Protein AF-0000000072860038 (afdb_homodimer)

Solvent-accessible surface area (backbone atoms only — not comparable to full-atom values): 11930 Å² total; per-residue (Å²): 134,87,78,74,77,76,70,75,71,75,69,76,64,82,80,70,83,49,77,60,18,38,46,40,56,31,35,91,39,56,40,89,66,86,74,58,69,90,42,55,65,52,73,47,69,37,49,86,86,38,96,34,78,32,32,33,36,27,30,76,86,68,48,43,36,17,31,53,60,85,39,68,68,48,46,49,51,50,53,54,47,51,54,52,52,49,52,51,52,57,68,65,48,77,73,70,74,77,128,134,83,77,75,77,77,68,75,71,77,68,77,64,81,80,68,82,48,76,61,17,37,46,40,56,34,36,92,41,57,41,89,66,86,73,58,68,90,42,55,66,49,73,46,70,38,48,86,86,37,96,33,79,31,32,33,37,26,31,75,85,67,48,44,36,16,32,54,57,84,38,67,67,49,47,52,51,51,53,55,45,51,53,51,51,48,52,52,53,59,69,64,48,74,73,70,74,77,130

pLDDT: mean 85.95, std 17.79, range [34.22, 98.75]

Foldseek 3Di:
DPPPPVCPVPPPDPDDPDPVNDDFDEDPDADDDDDDPQQFDAWDWGDPPHPDTFIWTQGPVGDTHTHHCPDPVNVVSNVVRVVVVVVVVVVPPPPPPDD/DPPPPVCPVPPPDDDDPDPVNDDFDEDPDADDDDDDPQQFDAWDWGDPPHPDTFIWTQGPVGDTHTHHCPDPSNVVSNVVRVVVVVVVVVVPPPPPPDD

Secondary structure (DSSP, 8-state):
-------------S----GGGB-EEE-SS---SPPPGGGEEEEEEPPTTSSS--EEEEETT--EEEE-TTSHHHHHHHHHHHHHHHHHHHHHS------/-------------S----GGGB-EEE-SS---SPPPGGGEEEEEEPPTTSSS--EEEEETT--EEEE-TTSHHHHHHHHHHHHHHHHHHHHHS------

Nearest PDB structures (foldseek):
  5cor-assembly1_I  TM=9.603E-01  e=9.748E-08  Homo sapiens
  4ra8-assembly3_E  TM=9.300E-01  e=1.260E-07  Homo sapiens
  5l2u-assembly2_H-2  TM=9.828E-01  e=7.583E-07  Homo sapiens
  1eqt-assembly1_B  TM=9.364E-01  e=1.266E-06  Homo sapiens
  4rws-assembly1_C  TM=9.591E-01  e=1.637E-06  Human herpesvirus 8 strain GK18

Sequence (198 aa):
GWKQRDISKFLPLPGFLGAGDVAKFCCFQYGQKILPWRWVSTYEFTQNSCSQQAVIFTTKRGQKVCAKPNKTWVQRYVSLLRAQQQERLLNFQPQMPGSGWKQRDISKFLPLPGFLGAGDVAKFCCFQYGQKILPWRWVSTYEFTQNSCSQQAVIFTTKRGQKVCAKPNKTWVQRYVSLLRAQQQERLLNFQPQMPGS

InterPro domains:
  IPR000827 CC chemokine, conserved site [PS00472] (26-67)
  IPR001811 Chemokine interleukin-8-like domain [PF00048] (26-80)
  IPR001811 Chemokine interleukin-8-like domain [SM00199] (23-81)
  IPR036048 Chemokine interleukin-8-like superfamily [SSF54117] (21-87)
  IPR039809 Chemokine beta/gamma/delta [PTHR12015] (24-84)

Structure (mmCIF, N/CA/C/O backbone):
data_AF-0000000072860038-model_v1
#
loop_
_entity.id
_entity.type
_entity.pdbx_description
1 polymer 'C-C motif chemokine'
#
loop_
_atom_site.group_PDB
_atom_site.id
_atom_site.type_symbol
_atom_site.label_atom_id
_atom_site.label_alt_id
_atom_site.label_comp_id
_atom_site.label_asym_id
_atom_site.label_entity_id
_atom_site.label_seq_id
_atom_site.pdbx_PDB_ins_code
_atom_site.Cartn_x
_atom_site.Cartn_y
_atom_site.Cartn_z
_atom_site.occupancy
_atom_site.B_iso_or_equiv
_atom_site.auth_seq_id
_atom_site.auth_comp_id
_atom_site.auth_asym_id
_atom_site.auth_atom_id
_atom_site.pdbx_PDB_model_num
ATOM 1 N N . GLY A 1 1 ? -22 54.938 5.824 1 34.62 1 GLY A N 1
ATOM 2 C CA . GLY A 1 1 ? -21.328 54.219 4.758 1 34.62 1 GLY A CA 1
ATOM 3 C C . GLY A 1 1 ? -20.891 52.812 5.16 1 34.62 1 GLY A C 1
ATOM 4 O O . GLY A 1 1 ? -20.078 52.656 6.086 1 34.62 1 GLY A O 1
ATOM 5 N N . TRP A 1 2 ? -21.812 51.812 5.012 1 50.94 2 TRP A N 1
ATOM 6 C CA . TRP A 1 2 ? -21.875 50.406 5.43 1 50.94 2 TRP A CA 1
ATOM 7 C C . TRP A 1 2 ? -20.641 49.625 4.965 1 50.94 2 TRP A C 1
ATOM 9 O O . TRP A 1 2 ? -20.344 49.594 3.771 1 50.94 2 TRP A O 1
ATOM 19 N N . LYS A 1 3 ? -19.531 49.719 5.68 1 49.97 3 LYS A N 1
ATOM 20 C CA . LYS A 1 3 ? -18.344 48.875 5.602 1 49.97 3 LYS A CA 1
ATOM 21 C C . LYS A 1 3 ? -18.719 47.406 5.52 1 49.97 3 LYS A C 1
ATOM 23 O O . LYS A 1 3 ? -19.391 46.875 6.41 1 49.97 3 LYS A O 1
ATOM 28 N N . GLN A 1 4 ? -19.172 46.938 4.348 1 51.19 4 GLN A N 1
ATOM 29 C CA . GLN A 1 4 ? -19.266 45.531 3.98 1 51.19 4 GLN A CA 1
ATOM 30 C C . GLN A 1 4 ? -17.969 44.781 4.309 1 51.19 4 GLN A C 1
ATOM 32 O O . GLN A 1 4 ? -16.938 45.031 3.688 1 51.19 4 GLN A O 1
ATOM 37 N N . ARG A 1 5 ? -17.672 44.625 5.551 1 50.66 5 ARG A N 1
ATOM 38 C CA . ARG A 1 5 ? -16.641 43.656 5.914 1 50.66 5 ARG A CA 1
ATOM 39 C C . ARG A 1 5 ? -16.875 42.312 5.242 1 50.66 5 ARG A C 1
ATOM 41 O O . ARG A 1 5 ? -17.875 41.656 5.523 1 50.66 5 ARG A O 1
ATOM 48 N N . ASP A 1 6 ? -16.703 42.156 3.912 1 51.22 6 ASP A N 1
ATOM 49 C CA . ASP A 1 6 ? -16.734 40.906 3.154 1 51.22 6 ASP A CA 1
ATOM 50 C C . ASP A 1 6 ? -15.789 39.875 3.768 1 51.22 6 ASP A C 1
ATOM 52 O O . ASP A 1 6 ? -14.68 39.688 3.277 1 51.22 6 ASP A O 1
ATOM 56 N N . ILE A 1 7 ? -15.492 39.812 5.066 1 52.47 7 ILE A N 1
ATOM 57 C CA . ILE A 1 7 ? -14.523 38.812 5.508 1 52.47 7 ILE A CA 1
ATOM 58 C C . ILE A 1 7 ? -15.023 37.406 5.176 1 52.47 7 ILE A C 1
ATOM 60 O O . ILE A 1 7 ? -15.945 36.906 5.82 1 52.47 7 ILE A O 1
ATOM 64 N N . SER A 1 8 ? -15.508 37.156 4.027 1 52.97 8 SER A N 1
ATOM 65 C CA . SER A 1 8 ? -15.672 35.75 3.727 1 52.97 8 SER A CA 1
ATOM 66 C C . SER A 1 8 ? -14.477 34.938 4.203 1 52.97 8 SER A C 1
ATOM 68 O O . SER A 1 8 ? -13.438 34.906 3.533 1 52.97 8 SER A O 1
ATOM 70 N N . LYS A 1 9 ? -14.195 34.969 5.48 1 53.25 9 LYS A N 1
ATOM 71 C CA . LYS A 1 9 ? -13.133 34.094 6 1 53.25 9 LYS A CA 1
ATOM 72 C C . LYS A 1 9 ? -13.289 32.656 5.52 1 53.25 9 LYS A C 1
ATOM 74 O O . LYS A 1 9 ? -14.234 31.984 5.91 1 53.25 9 LYS A O 1
ATOM 79 N N . PHE A 1 10 ? -12.992 32.25 4.289 1 56 10 PHE A N 1
ATOM 80 C CA . PHE A 1 10 ? -12.836 30.859 3.877 1 56 10 PHE A CA 1
ATOM 81 C C . PHE A 1 10 ? -12.086 30.062 4.938 1 56 10 PHE A C 1
ATOM 83 O O . PHE A 1 10 ? -10.891 30.266 5.156 1 56 10 PHE A O 1
ATOM 90 N N . LEU A 1 11 ? -12.656 29.656 6.012 1 56.81 11 LEU A N 1
ATOM 91 C CA . LEU A 1 11 ? -12.023 28.688 6.906 1 56.81 11 LEU A CA 1
ATOM 92 C C . LEU A 1 11 ? -11.477 27.516 6.121 1 56.81 11 LEU A C 1
ATOM 94 O O . LEU A 1 11 ? -12.219 26.828 5.418 1 56.81 11 LEU A O 1
ATOM 98 N N . PRO A 1 12 ? -10.203 27.5 5.914 1 55.97 12 PRO A N 1
ATOM 99 C CA . PRO A 1 12 ? -9.719 26.312 5.195 1 55.97 12 PRO A CA 1
ATOM 100 C C . PRO A 1 12 ? -10.258 25 5.777 1 55.97 12 PRO A C 1
ATOM 102 O O . PRO A 1 12 ? -10.414 24.891 6.996 1 55.97 12 PRO A O 1
ATOM 105 N N . LEU A 1 13 ? -11.203 24.328 5.262 1 55.78 13 LEU A N 1
ATOM 106 C CA . LEU A 1 13 ? -11.602 22.984 5.625 1 55.78 13 LEU A CA 1
ATOM 107 C C . LEU A 1 13 ? -10.391 22.156 6.059 1 55.78 13 LEU A C 1
ATOM 109 O O . LEU A 1 13 ? -9.297 22.328 5.527 1 55.78 13 LEU A O 1
ATOM 113 N N . PRO A 1 14 ? -10.477 21.547 7.219 1 57.41 14 PRO A N 1
ATOM 114 C CA . PRO A 1 14 ? -9.375 20.672 7.602 1 57.41 14 PRO A CA 1
ATOM 115 C C . PRO A 1 14 ? -8.75 19.938 6.406 1 57.41 14 PRO A C 1
ATOM 117 O O . PRO A 1 14 ? -9.422 19.719 5.395 1 57.41 14 PRO A O 1
ATOM 120 N N . GLY A 1 15 ? -7.484 20.203 6.098 1 57.19 15 GLY A N 1
ATOM 121 C CA . GLY A 1 15 ? -6.656 19.812 4.973 1 57.19 15 GLY A CA 1
ATOM 122 C C . GLY A 1 15 ? -6.824 18.344 4.602 1 57.19 15 GLY A C 1
ATOM 123 O O . GLY A 1 15 ? -6.609 17.453 5.43 1 57.19 15 GLY A O 1
ATOM 124 N N . PHE A 1 16 ? -7.715 17.953 3.732 1 70.94 16 PHE A N 1
ATOM 125 C CA . PHE A 1 16 ? -7.809 16.656 3.076 1 70.94 16 PHE A CA 1
ATOM 126 C C . PHE A 1 16 ? -6.434 16.172 2.631 1 70.94 16 PHE A C 1
ATOM 128 O O . PHE A 1 16 ? -5.566 16.984 2.289 1 70.94 16 PHE A O 1
ATOM 135 N N . LEU A 1 17 ? -6.062 14.922 3.098 1 78.19 17 LEU A N 1
ATOM 136 C CA . LEU A 1 17 ? -4.832 14.344 2.566 1 78.19 17 LEU A CA 1
ATOM 137 C C . LEU A 1 17 ? -4.805 14.43 1.044 1 78.19 17 LEU A C 1
ATOM 139 O O . LEU A 1 17 ? -5.734 13.977 0.374 1 78.19 17 LEU A O 1
ATOM 143 N N . GLY A 1 18 ? -3.912 15.312 0.628 1 81.19 18 GLY A N 1
ATOM 144 C CA . GLY A 1 18 ? -3.762 15.344 -0.818 1 81.19 18 GLY A CA 1
ATOM 145 C C . GLY A 1 18 ? -3.297 14.016 -1.394 1 81.19 18 GLY A C 1
ATOM 146 O O . GLY A 1 18 ? -2.58 13.266 -0.73 1 81.19 18 GLY A O 1
ATOM 147 N N . ALA A 1 19 ? -3.738 13.656 -2.6 1 81.75 19 ALA A N 1
ATOM 148 C CA . ALA A 1 19 ? -3.354 12.422 -3.285 1 81.75 19 ALA A CA 1
ATOM 149 C C . ALA A 1 19 ? -1.835 12.273 -3.332 1 81.75 19 ALA A C 1
ATOM 151 O O . ALA A 1 19 ? -1.312 11.156 -3.252 1 81.75 19 ALA A O 1
ATOM 152 N N . GLY A 1 20 ? -1.189 13.422 -3.371 1 85.69 20 GLY A N 1
ATOM 153 C CA . GLY A 1 20 ? 0.264 13.391 -3.402 1 85.69 20 GLY A CA 1
ATOM 154 C C . GLY A 1 20 ? 0.881 12.953 -2.088 1 85.69 20 GLY A C 1
ATOM 155 O O . GLY A 1 20 ? 2.008 12.453 -2.061 1 85.69 20 GLY A O 1
ATOM 156 N N . ASP A 1 21 ? 0.141 13.078 -1.064 1 90.56 21 ASP A N 1
ATOM 157 C CA . ASP A 1 21 ? 0.661 12.797 0.27 1 90.56 21 ASP A CA 1
ATOM 158 C C . ASP A 1 21 ? 0.542 11.312 0.599 1 90.56 21 ASP A C 1
ATOM 160 O O . ASP A 1 21 ? 1.088 10.844 1.604 1 90.56 21 ASP A O 1
ATOM 164 N N . VAL A 1 22 ? -0.126 10.641 -0.329 1 95.5 22 VAL A N 1
ATOM 165 C CA . VAL A 1 22 ? -0.422 9.242 -0.028 1 95.5 22 VAL A CA 1
ATOM 166 C C . VAL A 1 22 ? 0.613 8.344 -0.693 1 95.5 22 VAL A C 1
ATOM 168 O O . VAL A 1 22 ? 1 8.57 -1.841 1 95.5 22 VAL A O 1
ATOM 171 N N . ALA A 1 23 ? 1.057 7.371 0.042 1 97.62 23 ALA A N 1
ATOM 172 C CA . ALA A 1 23 ? 2.039 6.422 -0.471 1 97.62 23 ALA A CA 1
ATOM 173 C C . ALA A 1 23 ? 1.463 5.605 -1.624 1 97.62 23 ALA A C 1
ATOM 175 O O . ALA A 1 23 ? 0.244 5.461 -1.743 1 97.62 23 ALA A O 1
ATOM 176 N N . LYS A 1 24 ? 2.27 5.199 -2.48 1 97.94 24 LYS A N 1
ATOM 177 C CA . LYS A 1 24 ? 1.863 4.395 -3.629 1 97.94 24 LYS A CA 1
ATOM 178 C C . LYS A 1 24 ? 2.566 3.043 -3.629 1 97.94 24 LYS A C 1
ATOM 180 O O . LYS A 1 24 ? 3.691 2.922 -3.137 1 97.94 24 LYS A O 1
ATOM 185 N N . PHE A 1 25 ? 1.926 2.047 -4.172 1 98.19 25 PHE A N 1
ATOM 186 C CA . PHE A 1 25 ? 2.553 0.737 -4.305 1 98.19 25 PHE A CA 1
ATOM 187 C C . PHE A 1 25 ? 3.553 0.729 -5.453 1 98.19 25 PHE A C 1
ATOM 189 O O . PHE A 1 25 ? 3.289 1.294 -6.516 1 98.19 25 PHE A O 1
ATOM 196 N N . CYS A 1 26 ? 4.621 0.098 -5.195 1 98.5 26 CYS A N 1
ATOM 197 C CA . CYS A 1 26 ? 5.648 -0.184 -6.195 1 98.5 26 CYS A CA 1
ATOM 198 C C . CYS A 1 26 ? 6.09 -1.641 -6.125 1 98.5 26 CYS A C 1
ATOM 200 O O . CYS A 1 26 ? 6 -2.271 -5.07 1 98.5 26 CYS A O 1
ATOM 202 N N . CYS A 1 27 ? 6.535 -2.119 -7.281 1 98.31 27 CYS A N 1
ATOM 203 C CA . CYS A 1 27 ? 7.066 -3.475 -7.371 1 98.31 27 CYS A CA 1
ATOM 204 C C . CYS A 1 27 ? 8.562 -3.453 -7.656 1 98.31 27 CYS A C 1
ATOM 206 O O . CYS A 1 27 ? 9.023 -2.705 -8.523 1 98.31 27 CYS A O 1
ATOM 208 N N . PHE A 1 28 ? 9.281 -4.352 -7.004 1 97.19 28 PHE A N 1
ATOM 209 C CA . PHE A 1 28 ? 10.719 -4.449 -7.23 1 97.19 28 PHE A CA 1
ATOM 210 C C . PHE A 1 28 ? 11.086 -5.82 -7.793 1 97.19 28 PHE A C 1
ATOM 212 O O . PHE A 1 28 ? 12.203 -6.023 -8.266 1 97.19 28 PHE A O 1
ATOM 219 N N . GLN A 1 29 ? 10.086 -6.668 -7.59 1 95.88 29 GLN A N 1
ATOM 220 C CA . GLN A 1 29 ? 10.148 -7.984 -8.219 1 95.88 29 GLN A CA 1
ATOM 221 C C . GLN A 1 29 ? 8.766 -8.438 -8.672 1 95.88 29 GLN A C 1
ATOM 223 O O . GLN A 1 29 ? 7.75 -7.852 -8.281 1 95.88 29 GLN A O 1
ATOM 228 N N . TYR A 1 30 ? 8.836 -9.453 -9.539 1 95.31 30 TYR A N 1
ATOM 229 C CA . TYR A 1 30 ? 7.574 -10.008 -10.023 1 95.31 30 TYR A CA 1
ATOM 230 C C . TYR A 1 30 ? 7.371 -11.422 -9.508 1 95.31 30 TYR A C 1
ATOM 232 O O . TYR A 1 30 ? 8.32 -12.211 -9.453 1 95.31 30 TYR A O 1
ATOM 240 N N . GLY A 1 31 ? 6.156 -11.609 -9.203 1 92.38 31 GLY A N 1
ATOM 241 C CA . GLY A 1 31 ? 5.828 -13 -8.914 1 92.38 31 GLY A CA 1
ATOM 242 C C . GLY A 1 31 ? 6.043 -13.914 -10.102 1 92.38 31 GLY A C 1
ATOM 243 O O . GLY A 1 31 ? 5.738 -13.555 -11.242 1 92.38 31 GLY A O 1
ATOM 244 N N . GLN A 1 32 ? 6.441 -15.125 -9.852 1 88.56 32 GLN A N 1
ATOM 245 C CA . GLN A 1 32 ? 6.793 -16.031 -10.938 1 88.56 32 GLN A CA 1
ATOM 246 C C . GLN A 1 32 ? 5.656 -17 -11.234 1 88.56 32 GLN A C 1
ATOM 248 O O . GLN A 1 32 ? 5.641 -17.656 -12.281 1 88.56 32 GLN A O 1
ATOM 253 N N . LYS A 1 33 ? 4.746 -17.125 -10.375 1 90.62 33 LYS A N 1
ATOM 254 C CA . LYS A 1 33 ? 3.646 -18.078 -10.562 1 90.62 33 LYS A CA 1
ATOM 255 C C . LYS A 1 33 ? 2.354 -17.344 -10.93 1 90.62 33 LYS A C 1
ATOM 257 O O . LYS A 1 33 ? 2.15 -16.203 -10.539 1 90.62 33 LYS A O 1
ATOM 262 N N . ILE A 1 34 ? 1.565 -18.141 -11.68 1 94.25 34 ILE A N 1
ATOM 263 C CA . ILE A 1 34 ? 0.232 -17.641 -12 1 94.25 34 ILE A CA 1
ATOM 264 C C . ILE A 1 34 ? -0.628 -17.625 -10.734 1 94.25 34 ILE A C 1
ATOM 266 O O . ILE A 1 34 ? -0.623 -18.578 -9.961 1 94.25 34 ILE A O 1
ATOM 270 N N . LEU A 1 35 ? -1.367 -16.531 -10.477 1 95 35 LEU A N 1
ATOM 271 C CA . LEU A 1 35 ? -2.32 -16.453 -9.375 1 95 35 LEU A CA 1
ATOM 272 C C . LEU A 1 35 ? -3.639 -17.109 -9.742 1 95 35 LEU A C 1
ATOM 274 O O . LEU A 1 35 ? -4.258 -16.766 -10.75 1 95 35 LEU A O 1
ATOM 278 N N . PRO A 1 36 ? -3.934 -18.094 -8.914 1 96.19 36 PRO A N 1
ATOM 279 C CA . PRO A 1 36 ? -5.25 -18.656 -9.219 1 96.19 36 PRO A CA 1
ATOM 280 C C . PRO A 1 36 ? -6.348 -17.594 -9.297 1 96.19 36 PRO A C 1
ATOM 282 O O . PRO A 1 36 ? -6.438 -16.734 -8.414 1 96.19 36 PRO A O 1
ATOM 285 N N . TRP A 1 37 ? -7.16 -17.719 -10.289 1 96.56 37 TRP A N 1
ATOM 286 C CA . TRP A 1 37 ? -8.211 -16.75 -10.531 1 96.56 37 TRP A CA 1
ATOM 287 C C . TRP A 1 37 ? -9.125 -16.609 -9.312 1 96.56 37 TRP A C 1
ATOM 289 O O . TRP A 1 37 ? -9.555 -15.508 -8.969 1 96.56 37 TRP A O 1
ATOM 299 N N . ARG A 1 38 ? -9.367 -17.594 -8.633 1 96.69 38 ARG A N 1
ATOM 300 C CA . ARG A 1 38 ? -10.297 -17.609 -7.512 1 96.69 38 ARG A CA 1
ATOM 301 C C . ARG A 1 38 ? -9.766 -16.781 -6.352 1 96.69 38 ARG A C 1
ATOM 303 O O . ARG A 1 38 ? -10.523 -16.406 -5.453 1 96.69 38 ARG A O 1
ATOM 310 N N . TRP A 1 39 ? -8.477 -16.484 -6.336 1 96.69 39 TRP A N 1
ATOM 311 C CA . TRP A 1 39 ? -7.863 -15.711 -5.262 1 96.69 39 TRP A CA 1
ATOM 312 C C . TRP A 1 39 ? -7.883 -14.219 -5.578 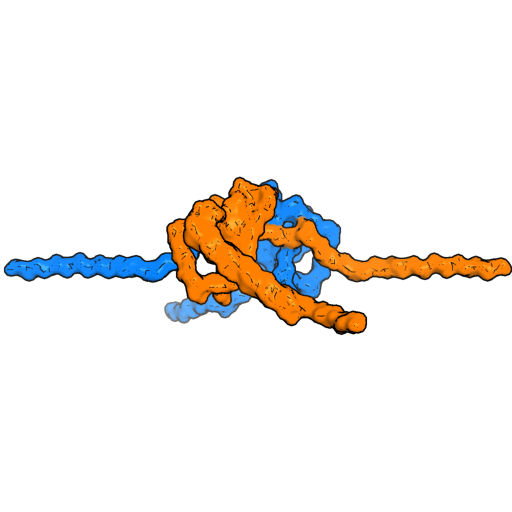1 96.69 39 TRP A C 1
ATOM 314 O O . TRP A 1 39 ? -7.668 -13.391 -4.691 1 96.69 39 TRP A O 1
ATOM 324 N N . VAL A 1 40 ? -8.086 -13.953 -6.852 1 97.69 40 VAL A N 1
ATOM 325 C CA . VAL A 1 40 ? -7.852 -12.586 -7.309 1 97.69 40 VAL A CA 1
ATOM 326 C C . VAL A 1 40 ? -9.117 -11.75 -7.098 1 97.69 40 VAL A C 1
ATOM 328 O O . VAL A 1 40 ? -10.211 -12.156 -7.496 1 97.69 40 VAL A O 1
ATOM 331 N N . SER A 1 41 ? -8.938 -10.586 -6.527 1 97.69 41 SER A N 1
ATOM 332 C CA . SER A 1 41 ? -10.062 -9.695 -6.25 1 97.69 41 SER A CA 1
ATOM 333 C C . SER A 1 41 ? -10.078 -8.508 -7.207 1 97.69 41 SER A C 1
ATOM 335 O O . SER A 1 41 ? -11.109 -8.211 -7.816 1 97.69 41 SER A O 1
ATOM 337 N N . THR A 1 42 ? -9.031 -7.766 -7.32 1 97.94 42 THR A N 1
ATOM 338 C CA . THR A 1 42 ? -8.922 -6.602 -8.188 1 97.94 42 THR A CA 1
ATOM 339 C C . THR A 1 42 ? -7.473 -6.387 -8.617 1 97.94 42 THR A C 1
ATOM 341 O O . THR A 1 42 ? -6.625 -7.262 -8.43 1 97.94 42 THR A O 1
ATOM 344 N N . TYR A 1 43 ? -7.25 -5.207 -9.234 1 98.19 43 TYR A N 1
ATOM 345 C CA . TYR A 1 43 ? -5.906 -4.891 -9.703 1 98.19 43 TYR A CA 1
ATOM 346 C C . TYR A 1 43 ? -5.684 -3.383 -9.742 1 98.19 43 TYR A C 1
ATOM 348 O O . TYR A 1 43 ? -6.641 -2.607 -9.664 1 98.19 43 TYR A O 1
ATOM 356 N N . GLU A 1 44 ? -4.422 -3.064 -9.852 1 98.19 44 GLU A N 1
ATOM 357 C CA . GLU A 1 44 ? -3.973 -1.709 -10.148 1 98.19 44 GLU A CA 1
ATOM 358 C C . GLU A 1 44 ? -2.594 -1.716 -10.805 1 98.19 44 GLU A C 1
ATOM 360 O O . GLU A 1 44 ? -1.846 -2.688 -10.68 1 98.19 44 GLU A O 1
ATOM 365 N N . PHE A 1 45 ? -2.332 -0.63 -11.484 1 98.06 45 PHE A N 1
ATOM 366 C CA . PHE A 1 45 ? -1 -0.479 -12.062 1 98.06 45 PHE A CA 1
ATOM 367 C C . PHE A 1 45 ? -0.1 0.333 -11.133 1 98.06 45 PHE A C 1
ATOM 369 O O . PHE A 1 45 ? -0.577 1.206 -10.406 1 98.06 45 PHE A O 1
ATOM 376 N N . THR A 1 46 ? 1.246 0.051 -11.211 1 98.12 46 THR A N 1
ATOM 377 C CA . THR A 1 46 ? 2.213 0.873 -10.492 1 98.12 46 THR A CA 1
ATOM 378 C C . THR A 1 46 ? 2.277 2.277 -11.086 1 98.12 46 THR A C 1
ATOM 380 O O . THR A 1 46 ? 1.944 2.479 -12.258 1 98.12 46 THR A O 1
ATOM 383 N N . GLN A 1 47 ? 2.658 3.211 -10.141 1 96.88 47 GLN A N 1
ATOM 384 C CA . GLN A 1 47 ? 2.859 4.582 -10.594 1 96.88 47 GLN A CA 1
ATOM 385 C C . GLN A 1 47 ? 4.016 4.664 -11.586 1 96.88 47 GLN A C 1
ATOM 387 O O . GLN A 1 47 ? 4.957 3.873 -11.523 1 96.88 47 GLN A O 1
ATOM 392 N N . ASN A 1 48 ? 3.898 5.703 -12.43 1 96.88 48 ASN A N 1
ATOM 393 C CA . ASN A 1 48 ? 4.926 5.906 -13.445 1 96.88 48 ASN A CA 1
ATOM 394 C C . ASN A 1 48 ? 6.289 6.172 -12.812 1 96.88 48 ASN A C 1
ATOM 396 O O . ASN A 1 48 ? 7.324 5.902 -13.43 1 96.88 48 ASN A O 1
ATOM 400 N N . SER A 1 49 ? 6.273 6.676 -11.664 1 95.88 49 SER A N 1
ATOM 401 C CA . SER A 1 49 ? 7.508 7.059 -10.984 1 95.88 49 SER A CA 1
ATOM 402 C C . SER A 1 49 ? 8.219 5.84 -10.414 1 95.88 49 SER A C 1
ATOM 404 O O . SER A 1 49 ? 9.391 5.922 -10.031 1 95.88 49 SER A O 1
ATOM 406 N N . CYS A 1 50 ? 7.574 4.766 -10.445 1 97.81 50 CYS A N 1
ATOM 407 C CA . CYS A 1 50 ? 8.188 3.561 -9.898 1 97.81 50 CYS A CA 1
ATOM 408 C C . CYS A 1 50 ? 9.297 3.051 -10.82 1 97.81 50 CYS A C 1
ATOM 410 O O . CYS A 1 50 ? 9.25 3.26 -12.031 1 97.81 50 CYS A O 1
ATOM 412 N N . SER A 1 51 ? 10.258 2.316 -10.219 1 95.75 51 SER A N 1
ATOM 413 C CA . SER A 1 51 ? 11.406 1.81 -10.969 1 95.75 51 SER A CA 1
ATOM 414 C C . SER A 1 51 ? 10.977 0.763 -11.992 1 95.75 51 SER A C 1
ATOM 416 O O . SER A 1 51 ? 11.594 0.634 -13.047 1 95.75 51 SER A O 1
ATOM 418 N N . GLN A 1 52 ? 9.898 -0.037 -11.539 1 96.31 52 GLN A N 1
ATOM 419 C CA . GLN A 1 52 ? 9.398 -1.08 -12.43 1 96.31 52 GLN A CA 1
ATOM 420 C C . GLN A 1 52 ? 7.891 -0.949 -12.641 1 96.31 52 GLN A C 1
ATOM 422 O O . GLN A 1 52 ? 7.133 -0.855 -11.68 1 96.31 52 GLN A O 1
ATOM 427 N N . GLN A 1 53 ? 7.535 -0.941 -13.891 1 97.81 53 GLN A N 1
ATOM 428 C CA . GLN A 1 53 ? 6.109 -1.026 -14.188 1 97.81 53 GLN A CA 1
ATOM 429 C C . GLN A 1 53 ? 5.578 -2.434 -13.93 1 97.81 53 GLN A C 1
ATOM 431 O O . GLN A 1 53 ? 6.23 -3.422 -14.273 1 97.81 53 GLN A O 1
ATOM 436 N N . ALA A 1 54 ? 4.391 -2.449 -13.344 1 98.75 54 ALA A N 1
ATOM 437 C CA . ALA A 1 54 ? 3.824 -3.736 -12.953 1 98.75 54 ALA A CA 1
ATOM 438 C C . ALA A 1 54 ? 2.309 -3.646 -12.812 1 98.75 54 ALA A C 1
ATOM 440 O O . ALA A 1 54 ? 1.746 -2.549 -12.773 1 98.75 54 ALA A O 1
ATOM 441 N N . VAL A 1 55 ? 1.76 -4.801 -12.828 1 98.69 55 VAL A N 1
ATOM 442 C CA . VAL A 1 55 ? 0.385 -4.961 -12.375 1 98.69 55 VAL A CA 1
ATOM 443 C C . VAL A 1 55 ? 0.378 -5.523 -10.953 1 98.69 55 VAL A C 1
ATOM 445 O O . VAL A 1 55 ? 1.115 -6.465 -10.648 1 98.69 55 VAL A O 1
ATOM 448 N N . ILE A 1 56 ? -0.36 -4.91 -10.148 1 98.75 56 ILE A N 1
ATOM 449 C CA . ILE A 1 56 ? -0.52 -5.379 -8.773 1 98.75 56 ILE A CA 1
ATOM 450 C C . ILE A 1 56 ? -1.906 -5.992 -8.594 1 98.75 56 ILE A C 1
ATOM 452 O O . ILE A 1 56 ? -2.918 -5.293 -8.688 1 98.75 56 ILE A O 1
ATOM 456 N N . PHE A 1 57 ? -1.915 -7.277 -8.383 1 98.5 57 PHE A N 1
ATOM 457 C CA . PHE A 1 57 ? -3.172 -7.945 -8.062 1 98.5 57 PHE A CA 1
ATOM 458 C C . PHE A 1 57 ? -3.408 -7.969 -6.562 1 98.5 57 PHE A C 1
ATOM 460 O O . PHE A 1 57 ? -2.498 -8.273 -5.789 1 98.5 57 PHE A O 1
ATOM 467 N N . THR A 1 58 ? -4.598 -7.652 -6.223 1 97.75 58 THR A N 1
ATOM 468 C CA . THR A 1 58 ? -5.016 -7.812 -4.836 1 97.75 58 THR A CA 1
ATOM 469 C C . THR A 1 58 ? -5.773 -9.125 -4.648 1 97.75 58 THR A C 1
ATOM 471 O O . THR A 1 58 ? -6.738 -9.398 -5.367 1 97.75 58 THR A O 1
ATOM 474 N N . THR A 1 59 ? -5.305 -9.852 -3.666 1 96.75 59 THR A N 1
ATOM 475 C CA . THR A 1 59 ? -6 -11.109 -3.395 1 96.75 59 THR A CA 1
ATOM 476 C C . THR A 1 59 ? -7.195 -10.875 -2.477 1 96.75 59 THR A C 1
ATOM 478 O O . THR A 1 59 ? -7.324 -9.812 -1.873 1 96.75 59 THR A O 1
ATOM 481 N N . LYS A 1 60 ? -8.039 -11.867 -2.408 1 96.81 60 LYS A N 1
ATOM 482 C CA . LYS A 1 60 ? -9.188 -11.789 -1.508 1 96.81 60 LYS A CA 1
ATOM 483 C C . LYS A 1 60 ? -8.742 -11.609 -0.06 1 96.81 60 LYS A C 1
ATOM 485 O O . LYS A 1 60 ? -9.461 -11.016 0.748 1 96.81 60 LYS A O 1
ATOM 490 N N . ARG A 1 61 ? -7.547 -11.977 0.22 1 94.06 61 ARG A N 1
ATOM 491 C CA . ARG A 1 61 ? -6.984 -11.844 1.561 1 94.06 61 ARG A CA 1
ATOM 492 C C . ARG A 1 61 ? -6.293 -10.492 1.729 1 94.06 61 ARG A C 1
ATOM 494 O O . ARG A 1 61 ? -5.734 -10.203 2.789 1 94.06 61 ARG A O 1
ATOM 501 N N . GLY A 1 62 ? -6.164 -9.695 0.71 1 94.56 62 GLY A N 1
ATOM 502 C CA . GLY A 1 62 ? -5.676 -8.336 0.813 1 94.56 62 GLY A CA 1
ATOM 503 C C . GLY A 1 62 ? -4.219 -8.188 0.415 1 94.56 62 GLY A C 1
ATOM 504 O O . GLY A 1 62 ? -3.641 -7.105 0.541 1 94.56 62 GLY A O 1
ATOM 505 N N . GLN A 1 63 ? -3.674 -9.352 -0.036 1 94.69 63 GLN A N 1
ATOM 506 C CA . GLN A 1 63 ? -2.27 -9.305 -0.43 1 94.69 63 GLN A CA 1
ATOM 507 C C . GLN A 1 63 ? -2.102 -8.617 -1.781 1 94.69 63 GLN A C 1
ATOM 509 O O . GLN A 1 63 ? -2.91 -8.812 -2.689 1 94.69 63 GLN A O 1
ATOM 514 N N . LYS A 1 64 ? -1.098 -7.82 -1.905 1 97.69 64 LYS A N 1
ATOM 515 C CA . LYS A 1 64 ? -0.761 -7.105 -3.135 1 97.69 64 LYS A CA 1
ATOM 516 C C . LYS A 1 64 ? 0.354 -7.816 -3.895 1 97.69 64 LYS A C 1
ATOM 518 O O . LYS A 1 64 ? 1.532 -7.672 -3.561 1 97.69 64 LYS A O 1
ATOM 523 N N . VAL A 1 65 ? 0.018 -8.461 -4.953 1 97.81 65 VAL A N 1
ATOM 524 C CA . VAL A 1 65 ? 0.963 -9.328 -5.641 1 97.81 65 VAL A CA 1
ATOM 525 C C . VAL A 1 65 ? 1.428 -8.672 -6.938 1 97.81 65 VAL A C 1
ATOM 527 O O . VAL A 1 65 ? 0.609 -8.312 -7.785 1 97.81 65 VAL A O 1
ATOM 530 N N . CYS A 1 66 ? 2.703 -8.641 -7.059 1 98.44 66 CYS A N 1
ATOM 531 C CA . CYS A 1 66 ? 3.307 -8.023 -8.234 1 98.44 66 CYS A CA 1
ATOM 532 C C . CYS A 1 66 ? 3.354 -9 -9.398 1 98.44 66 CYS A C 1
ATOM 534 O O . CYS A 1 66 ? 3.828 -10.125 -9.25 1 98.44 66 CYS A O 1
ATOM 536 N N . ALA A 1 67 ? 2.971 -8.516 -10.57 1 98.38 67 ALA A N 1
ATOM 537 C CA . ALA A 1 67 ? 2.965 -9.352 -11.773 1 98.38 67 ALA A CA 1
ATOM 538 C C . ALA A 1 67 ? 3.5 -8.586 -12.977 1 98.38 67 ALA A C 1
ATOM 540 O O . ALA A 1 67 ? 3.215 -7.395 -13.141 1 98.38 67 ALA A O 1
ATOM 541 N N . LYS A 1 68 ? 4.23 -9.258 -13.789 1 97.94 68 LYS A N 1
ATOM 542 C CA . LYS A 1 68 ? 4.762 -8.656 -15.008 1 97.94 68 LYS A CA 1
ATOM 543 C C . LYS A 1 68 ? 3.646 -8.352 -16 1 97.94 68 LYS A C 1
ATOM 545 O O . LYS A 1 68 ? 2.9 -9.25 -16.406 1 97.94 68 LYS A O 1
ATOM 550 N N . PRO A 1 69 ? 3.641 -7.133 -16.531 1 98.06 69 PRO A N 1
ATOM 551 C CA . PRO A 1 69 ? 2.453 -6.688 -17.266 1 98.06 69 PRO A CA 1
ATOM 552 C C . PRO A 1 69 ? 2.318 -7.352 -18.625 1 98.06 69 PRO A C 1
ATOM 554 O O . PRO A 1 69 ? 1.226 -7.379 -19.203 1 98.06 69 PRO A O 1
ATOM 557 N N . ASN A 1 70 ? 3.352 -7.887 -19.156 1 97.62 70 ASN A N 1
ATOM 558 C CA . ASN A 1 70 ? 3.287 -8.359 -20.531 1 97.62 70 ASN A CA 1
ATOM 559 C C . ASN A 1 70 ? 3.066 -9.867 -20.594 1 97.62 70 ASN A C 1
ATOM 561 O O . ASN A 1 70 ? 3.135 -10.469 -21.672 1 97.62 70 ASN A O 1
ATOM 565 N N . LYS A 1 71 ? 2.865 -10.484 -19.516 1 97.88 71 LYS A N 1
ATOM 566 C CA . LYS A 1 71 ? 2.486 -11.891 -19.516 1 97.88 71 LYS A CA 1
ATOM 567 C C . LYS A 1 71 ? 1.04 -12.078 -19.969 1 97.88 71 LYS A C 1
ATOM 569 O O . LYS A 1 71 ? 0.165 -11.289 -19.594 1 97.88 71 LYS A O 1
ATOM 574 N N . THR A 1 72 ? 0.824 -13.164 -20.641 1 97.56 72 THR A N 1
ATOM 575 C CA . THR A 1 72 ? -0.484 -13.398 -21.234 1 97.56 72 THR A CA 1
ATOM 576 C C . THR A 1 72 ? -1.557 -13.539 -20.156 1 97.56 72 THR A C 1
ATOM 578 O O . THR A 1 72 ? -2.627 -12.938 -20.266 1 97.56 72 THR A O 1
ATOM 581 N N . TRP A 1 73 ? -1.265 -14.297 -19.219 1 97.62 73 TRP A N 1
ATOM 582 C CA . TRP A 1 73 ? -2.291 -14.5 -18.203 1 97.62 73 TRP A CA 1
ATOM 583 C C . TRP A 1 73 ? -2.602 -13.188 -17.484 1 97.62 73 TRP A C 1
ATOM 585 O O . TRP A 1 73 ? -3.738 -12.961 -17.062 1 97.62 73 TRP A O 1
ATOM 595 N N . VAL A 1 74 ? -1.589 -12.352 -17.234 1 98.5 74 VAL A N 1
ATOM 596 C CA . VAL A 1 74 ? -1.783 -11.062 -16.578 1 98.5 74 VAL A CA 1
ATOM 597 C C . VAL A 1 74 ? -2.711 -10.188 -17.422 1 98.5 74 VAL A C 1
ATOM 599 O O . VAL A 1 74 ? -3.662 -9.602 -16.891 1 98.5 74 VAL A O 1
ATOM 602 N N . GLN A 1 75 ? -2.449 -10.172 -18.672 1 98.44 75 GLN A N 1
ATOM 603 C CA . GLN A 1 75 ? -3.273 -9.375 -19.578 1 98.44 75 GLN A CA 1
ATOM 604 C C . GLN A 1 75 ? -4.715 -9.875 -19.594 1 98.44 75 GLN A C 1
ATOM 606 O O . GLN A 1 75 ? -5.656 -9.078 -19.625 1 98.44 75 GLN A O 1
ATOM 611 N N . ARG A 1 76 ? -4.867 -11.133 -19.531 1 98 76 ARG A N 1
ATOM 612 C CA . ARG A 1 76 ? -6.207 -11.703 -19.484 1 98 76 ARG A CA 1
ATOM 613 C C . ARG A 1 76 ? -6.934 -11.32 -18.203 1 98 76 ARG A C 1
ATOM 615 O O . ARG A 1 76 ? -8.086 -10.875 -18.25 1 98 76 ARG A O 1
ATOM 622 N N . TYR A 1 77 ? -6.246 -11.5 -17.141 1 98.38 77 TYR A N 1
ATOM 623 C CA . TYR A 1 77 ? -6.848 -11.141 -15.852 1 98.38 77 TYR A CA 1
ATOM 624 C C . TYR A 1 77 ? -7.234 -9.672 -15.828 1 98.38 77 TYR A C 1
ATOM 626 O O . TYR A 1 77 ? -8.328 -9.312 -15.375 1 98.38 77 TYR A O 1
ATOM 634 N N . VAL A 1 78 ? -6.328 -8.758 -16.281 1 98.69 78 VAL A N 1
ATOM 635 C CA . VAL A 1 78 ? -6.578 -7.316 -16.281 1 98.69 78 VAL A CA 1
ATOM 636 C C . VAL A 1 78 ? -7.824 -7.016 -17.109 1 98.69 78 VAL A C 1
ATOM 638 O O . VAL A 1 78 ? -8.68 -6.227 -16.688 1 98.69 78 VAL A O 1
ATOM 641 N N . SER A 1 79 ? -7.891 -7.641 -18.172 1 98.12 79 SER A N 1
ATOM 642 C CA . SER A 1 79 ? -9.047 -7.414 -19.047 1 98.12 79 SER A CA 1
ATOM 643 C C . SER A 1 79 ? -10.344 -7.816 -18.359 1 98.12 79 SER A C 1
ATOM 645 O O . SER A 1 79 ? -11.328 -7.078 -18.391 1 98.12 79 SER A O 1
ATOM 647 N N . LEU A 1 80 ? -10.391 -8.93 -17.734 1 97.69 80 LEU A N 1
ATOM 648 C CA . LEU A 1 80 ? -11.578 -9.438 -17.062 1 97.69 80 LEU A CA 1
ATOM 649 C C . LEU A 1 80 ? -11.961 -8.539 -15.891 1 97.69 80 LEU A C 1
ATOM 651 O O . LEU A 1 80 ? -13.141 -8.211 -15.719 1 97.69 80 LEU A O 1
ATOM 655 N N . LEU A 1 81 ? -11.023 -8.117 -15.195 1 98.06 81 LEU A N 1
ATOM 656 C CA . LEU A 1 81 ? -11.281 -7.297 -14.016 1 98.06 81 LEU A CA 1
ATOM 657 C C . LEU A 1 81 ? -11.695 -5.887 -14.414 1 98.06 81 LEU A C 1
ATOM 659 O O . LEU A 1 81 ? -12.508 -5.254 -13.734 1 98.06 81 LEU A O 1
ATOM 663 N N . ARG A 1 82 ? -11.047 -5.371 -15.367 1 96.81 82 ARG A N 1
ATOM 664 C CA . ARG A 1 82 ? -11.406 -4.047 -15.875 1 96.81 82 ARG A CA 1
ATOM 665 C C . ARG A 1 82 ? -12.867 -3.998 -16.297 1 96.81 82 ARG A C 1
ATOM 667 O O . ARG A 1 82 ? -13.57 -3.021 -16.016 1 96.81 82 ARG A O 1
ATOM 674 N N . ALA A 1 83 ? -13.328 -5.043 -16.953 1 95.75 83 ALA A N 1
ATOM 675 C CA . ALA A 1 83 ? -14.734 -5.145 -17.359 1 95.75 83 ALA A CA 1
ATOM 676 C C . ALA A 1 83 ? -15.648 -5.188 -16.141 1 95.75 83 ALA A C 1
ATOM 678 O O . ALA A 1 83 ? -16.688 -4.531 -16.109 1 95.75 83 ALA A O 1
ATOM 679 N N . GLN A 1 84 ? -15.336 -5.906 -15.164 1 94 84 GLN A N 1
ATOM 680 C CA . GLN A 1 84 ? -16.109 -6.023 -13.93 1 94 84 GLN A CA 1
ATOM 681 C C . GLN A 1 84 ? -16.156 -4.695 -13.188 1 94 84 GLN A C 1
ATOM 683 O O . GLN A 1 84 ? -17.219 -4.297 -12.688 1 94 84 GLN A O 1
ATOM 688 N N . GLN A 1 85 ? -14.969 -4.027 -13.062 1 91.69 85 GLN A N 1
ATOM 689 C CA . GLN A 1 85 ? -14.891 -2.732 -12.391 1 91.69 85 GLN A CA 1
ATOM 690 C C . GLN A 1 85 ? -15.758 -1.693 -13.094 1 91.69 85 GLN A C 1
ATOM 692 O O . GLN A 1 85 ? -16.422 -0.889 -12.445 1 91.69 85 GLN A O 1
ATOM 697 N N . GLN A 1 86 ? -15.75 -1.764 -14.336 1 91.44 86 GLN A N 1
ATOM 698 C CA . GLN A 1 86 ? -16.562 -0.846 -15.125 1 91.44 86 GLN A CA 1
ATOM 699 C C . GLN A 1 86 ? -18.047 -1.087 -14.891 1 91.44 86 GLN A C 1
ATOM 701 O O . GLN A 1 86 ? -18.812 -0.138 -14.734 1 91.44 86 GLN A O 1
ATOM 706 N N . GLU A 1 87 ? -18.484 -2.27 -14.875 1 92 87 GLU A N 1
ATOM 707 C CA . GLU A 1 87 ? -19.875 -2.627 -14.617 1 92 87 GLU A CA 1
ATOM 708 C C . GLU A 1 87 ? -20.312 -2.156 -13.234 1 92 87 GLU A C 1
ATOM 710 O O . GLU A 1 87 ? -21.422 -1.625 -13.078 1 92 87 GLU A O 1
ATOM 715 N N . ARG A 1 88 ? -19.484 -2.338 -12.336 1 89.44 88 ARG A N 1
ATOM 716 C CA . ARG A 1 88 ? -19.781 -1.916 -10.969 1 89.44 88 ARG A CA 1
ATOM 717 C C . ARG A 1 88 ? -19.938 -0.401 -10.883 1 89.44 88 ARG A C 1
ATOM 719 O O . ARG A 1 88 ? -20.844 0.099 -10.219 1 89.44 88 ARG A O 1
ATOM 726 N N . LEU A 1 89 ? -18.922 0.314 -11.5 1 88.44 89 LEU A N 1
ATOM 727 C CA . LEU A 1 89 ? -18.969 1.772 -11.508 1 88.44 89 LEU A CA 1
ATOM 728 C C . LEU A 1 89 ? -20.219 2.281 -12.211 1 88.44 89 LEU A C 1
ATOM 730 O O . LEU A 1 89 ? -20.844 3.236 -11.75 1 88.44 89 LEU A O 1
ATOM 734 N N . LEU A 1 90 ? -20.641 1.594 -13.227 1 89.12 90 LEU A N 1
ATOM 735 C CA . LEU A 1 90 ? -21.828 1.961 -14 1 89.12 90 LEU A CA 1
ATOM 736 C C . LEU A 1 90 ? -23.094 1.695 -13.195 1 89.12 90 LEU A C 1
ATOM 738 O O . LEU A 1 90 ? -24.047 2.469 -13.273 1 89.12 90 LEU A O 1
ATOM 742 N N . ASN A 1 91 ? -23.047 0.7 -12.508 1 88.25 91 ASN A N 1
ATOM 743 C CA . ASN A 1 91 ? -24.203 0.345 -11.703 1 88.25 91 ASN A CA 1
ATOM 744 C C . ASN A 1 91 ? -24.375 1.273 -10.508 1 88.25 91 ASN A C 1
ATOM 746 O O . ASN A 1 91 ? -25.484 1.46 -10 1 88.25 91 ASN A O 1
ATOM 750 N N . PHE A 1 92 ? -23.25 1.882 -10.008 1 84.62 92 PHE A N 1
ATOM 751 C CA . PHE A 1 92 ? -23.297 2.775 -8.852 1 84.62 92 PHE A CA 1
ATOM 752 C C . PHE A 1 92 ? -23.547 4.211 -9.289 1 84.62 92 PHE A C 1
ATOM 754 O O . PHE A 1 92 ? -23.891 5.066 -8.469 1 84.62 92 PHE A O 1
ATOM 761 N N . GLN A 1 93 ? -23.141 4.668 -10.5 1 74.44 93 GLN A N 1
ATOM 762 C CA . GLN A 1 93 ? -23.438 6.016 -10.977 1 74.44 93 GLN A CA 1
ATOM 763 C C . GLN A 1 93 ? -24.938 6.27 -11.008 1 74.44 93 GLN A C 1
ATOM 765 O O . GLN A 1 93 ? -25.688 5.492 -11.602 1 74.44 93 GLN A O 1
ATOM 770 N N . PRO A 1 94 ? -25.234 7.285 -10.156 1 66.56 94 PRO A N 1
ATOM 771 C CA . PRO A 1 94 ? -26.656 7.633 -10.18 1 66.56 94 PRO A CA 1
ATOM 772 C C . PRO A 1 94 ? -27.156 7.961 -11.586 1 66.56 94 PRO A C 1
ATOM 774 O O . PRO A 1 94 ? -26.516 8.727 -12.312 1 66.56 94 PRO A O 1
ATOM 777 N N . GLN A 1 95 ? -27.953 7.062 -12.18 1 61.28 95 GLN A N 1
ATOM 778 C CA . GLN A 1 95 ? -28.656 7.461 -13.398 1 61.28 95 GLN A CA 1
ATOM 779 C C . GLN A 1 95 ? -29.375 8.797 -13.203 1 61.28 95 GLN A C 1
ATOM 781 O O . GLN A 1 95 ? -30.109 8.977 -12.234 1 61.28 95 GLN A O 1
ATOM 786 N N . MET A 1 96 ? -28.656 9.781 -13.68 1 59.5 96 MET A N 1
ATOM 787 C CA . MET A 1 96 ? -29.406 11.031 -13.711 1 59.5 96 MET A CA 1
ATOM 788 C C . MET A 1 96 ? -30.812 10.805 -14.227 1 59.5 96 MET A C 1
ATOM 790 O O . MET A 1 96 ? -31.016 10.055 -15.188 1 59.5 96 MET A O 1
ATOM 794 N N . PRO A 1 97 ? -31.781 11.039 -13.422 1 56.22 97 PRO A N 1
ATOM 795 C CA . PRO A 1 97 ? -33.156 10.93 -13.922 1 56.22 97 PRO A CA 1
ATOM 796 C C . PRO A 1 97 ? -33.312 11.539 -15.312 1 56.22 97 PRO A C 1
ATOM 798 O O . PRO A 1 97 ? -32.562 12.43 -15.695 1 56.22 97 PRO A O 1
ATOM 801 N N . GLY A 1 98 ? -33.906 10.75 -16.328 1 50.78 98 GLY A N 1
ATOM 802 C CA . GLY A 1 98 ? -34.312 11.297 -17.594 1 50.78 98 GLY A CA 1
ATOM 803 C C . GLY A 1 98 ? -34.781 12.742 -17.5 1 50.78 98 GLY A C 1
ATOM 804 O O . GLY A 1 98 ? -35.406 13.141 -16.5 1 50.78 98 GLY A O 1
ATOM 805 N N . SER A 1 99 ? -34.312 13.539 -18.375 1 42.66 99 SER A N 1
ATOM 806 C CA . SER A 1 99 ? -35.281 14.594 -18.688 1 42.66 99 SER A CA 1
ATOM 807 C C . SER A 1 99 ? -36.562 14.008 -19.234 1 42.66 99 SER A C 1
ATOM 809 O O . SER A 1 99 ? -36.562 12.992 -19.922 1 42.66 99 SER A O 1
ATOM 811 N N . GLY B 1 1 ? 15.359 -58.031 -1.509 1 34.22 1 GLY B N 1
ATOM 812 C CA . GLY B 1 1 ? 16.078 -56.781 -1.55 1 34.22 1 GLY B CA 1
ATOM 813 C C . GLY B 1 1 ? 15.172 -55.562 -1.715 1 34.22 1 GLY B C 1
ATOM 814 O O . GLY B 1 1 ? 14.633 -55.344 -2.797 1 34.22 1 GLY B O 1
ATOM 815 N N . TRP B 1 2 ? 14.398 -55.219 -0.634 1 51.16 2 TRP B N 1
ATOM 816 C CA . TRP B 1 2 ? 13.297 -54.312 -0.423 1 51.16 2 TRP B CA 1
ATOM 817 C C . TRP B 1 2 ? 13.68 -52.875 -0.851 1 51.16 2 TRP B C 1
ATOM 819 O O . TRP B 1 2 ? 14.656 -52.312 -0.349 1 51.16 2 TRP B O 1
ATOM 829 N N . LYS B 1 3 ? 13.672 -52.594 -2.16 1 50.09 3 LYS B N 1
ATOM 830 C CA . LYS B 1 3 ? 13.781 -51.25 -2.734 1 50.09 3 LYS B CA 1
ATOM 831 C C . LYS B 1 3 ? 12.883 -50.25 -1.992 1 50.09 3 LYS B C 1
ATOM 833 O O . LYS B 1 3 ? 11.68 -50.469 -1.866 1 50.09 3 LYS B O 1
ATOM 838 N N . GLN B 1 4 ? 13.359 -49.719 -0.849 1 51.44 4 GLN B N 1
ATOM 839 C CA . GLN B 1 4 ? 12.844 -48.531 -0.165 1 51.44 4 GLN B CA 1
ATOM 840 C C . GLN B 1 4 ? 12.625 -47.406 -1.143 1 51.44 4 GLN B C 1
ATOM 842 O O . GLN B 1 4 ? 13.586 -46.875 -1.714 1 51.44 4 GLN B O 1
ATOM 847 N N . ARG B 1 5 ? 11.664 -47.5 -1.994 1 50.12 5 ARG B N 1
ATOM 848 C CA . ARG B 1 5 ? 11.25 -46.312 -2.732 1 50.12 5 ARG B CA 1
ATOM 849 C C . ARG B 1 5 ? 11 -45.125 -1.79 1 50.12 5 ARG B C 1
ATOM 851 O O . ARG B 1 5 ? 10.125 -45.188 -0.925 1 50.12 5 ARG B O 1
ATOM 858 N N . ASP B 1 6 ? 12.031 -44.5 -1.186 1 51.53 6 ASP B N 1
ATOM 859 C CA . ASP B 1 6 ? 11.961 -43.25 -0.427 1 51.53 6 ASP B CA 1
ATOM 860 C C . ASP B 1 6 ? 11.211 -42.156 -1.205 1 51.53 6 ASP B C 1
ATOM 862 O O . ASP B 1 6 ? 11.812 -41.406 -1.962 1 51.53 6 ASP B O 1
ATOM 866 N N . ILE B 1 7 ? 10.133 -42.406 -1.922 1 52.72 7 ILE B N 1
ATOM 867 C CA . ILE B 1 7 ? 9.469 -41.344 -2.652 1 52.72 7 ILE B CA 1
ATOM 868 C C . ILE B 1 7 ? 9.008 -40.281 -1.676 1 52.72 7 ILE B C 1
ATOM 870 O O . ILE B 1 7 ? 7.98 -40.438 -1.006 1 52.72 7 ILE B O 1
ATOM 874 N N . SER B 1 8 ? 9.703 -39.969 -0.638 1 53.25 8 SER B N 1
ATOM 875 C CA . SER B 1 8 ? 9.195 -38.781 0.036 1 53.25 8 SER B CA 1
ATOM 876 C C . SER B 1 8 ? 8.836 -37.688 -0.966 1 53.25 8 SER B C 1
ATOM 878 O O . SER B 1 8 ? 9.719 -37 -1.485 1 53.25 8 SER B O 1
ATOM 880 N N . LYS B 1 9 ? 7.855 -37.906 -1.817 1 53.72 9 LYS B N 1
ATOM 881 C CA . LYS B 1 9 ? 7.367 -36.875 -2.719 1 53.72 9 LYS B CA 1
ATOM 882 C C . LYS B 1 9 ? 7.062 -35.594 -1.958 1 53.72 9 LYS B C 1
ATOM 884 O O . LYS B 1 9 ? 6.145 -35.531 -1.135 1 53.72 9 LYS B O 1
ATOM 889 N N . PHE B 1 10 ? 8.008 -34.719 -1.561 1 56.31 10 PHE B N 1
ATOM 890 C CA . PHE B 1 10 ? 7.758 -33.344 -1.111 1 56.31 10 PHE B CA 1
ATOM 891 C C . PHE B 1 10 ? 6.68 -32.688 -1.961 1 56.31 10 PHE B C 1
ATOM 893 O O . PHE B 1 10 ? 6.895 -32.438 -3.146 1 56.31 10 PHE B O 1
ATOM 900 N N . LEU B 1 11 ? 5.434 -32.969 -1.829 1 56.75 11 LEU B N 1
ATOM 901 C CA . LEU B 1 11 ? 4.391 -32.156 -2.453 1 56.75 11 LEU B CA 1
ATOM 902 C C . LEU B 1 11 ? 4.66 -30.672 -2.242 1 56.75 11 LEU B C 1
ATOM 904 O O . LEU B 1 11 ? 4.762 -30.203 -1.103 1 56.75 11 LEU B O 1
ATOM 908 N N . PRO B 1 12 ? 5.137 -30.031 -3.232 1 56.53 12 PRO B N 1
ATOM 909 C CA . PRO B 1 12 ? 5.344 -28.594 -2.99 1 56.53 12 PRO B CA 1
ATOM 910 C C . PRO B 1 12 ? 4.109 -27.906 -2.398 1 56.53 12 PRO B C 1
ATOM 912 O O . PRO B 1 12 ? 2.98 -28.234 -2.768 1 56.53 12 PRO B O 1
ATOM 915 N N . LEU B 1 13 ? 3.975 -27.625 -1.178 1 56.28 13 LEU B N 1
ATOM 916 C CA . LEU B 1 13 ? 2.943 -26.781 -0.589 1 56.28 13 LEU B CA 1
ATOM 917 C C . LEU B 1 13 ? 2.561 -25.656 -1.539 1 56.28 13 LEU B C 1
ATOM 919 O O . LEU B 1 13 ? 3.406 -25.141 -2.275 1 56.28 13 LEU B O 1
ATOM 923 N N . PRO B 1 14 ? 1.281 -25.531 -1.816 1 57.81 14 PRO B N 1
ATOM 924 C CA . PRO B 1 14 ? 0.879 -24.391 -2.639 1 57.81 14 PRO B CA 1
ATOM 925 C C . PRO B 1 14 ? 1.72 -23.141 -2.369 1 57.81 14 PRO B C 1
ATOM 927 O O . PRO B 1 14 ? 2.266 -22.984 -1.274 1 57.81 14 PRO B O 1
ATOM 930 N N . GLY B 1 15 ? 2.475 -22.656 -3.35 1 57.47 15 GLY B N 1
ATOM 931 C CA . GLY B 1 15 ? 3.457 -21.594 -3.383 1 57.47 15 GLY B CA 1
ATOM 932 C C . GLY B 1 15 ? 3.029 -20.359 -2.6 1 57.47 15 GLY B C 1
ATOM 933 O O . GLY B 1 15 ? 1.982 -19.781 -2.879 1 57.47 15 GLY B O 1
ATOM 934 N N . PHE B 1 16 ? 3.289 -20.219 -1.326 1 70.81 16 PHE B N 1
ATOM 935 C CA . PHE B 1 16 ? 3.189 -19.016 -0.519 1 70.81 16 PHE B CA 1
ATOM 936 C C . PHE B 1 16 ? 3.758 -17.812 -1.267 1 70.81 16 PHE B C 1
ATOM 938 O O . PHE B 1 16 ? 4.699 -17.953 -2.049 1 70.81 16 PHE B O 1
ATOM 945 N N . LEU B 1 17 ? 2.895 -16.75 -1.424 1 77.94 17 LEU B N 1
ATOM 946 C CA . LEU B 1 17 ? 3.439 -15.516 -1.986 1 77.94 17 LEU B CA 1
ATOM 947 C C . LEU B 1 17 ? 4.734 -15.125 -1.282 1 77.94 17 LEU B C 1
ATOM 949 O O . LEU B 1 17 ? 4.766 -15 -0.055 1 77.94 17 LEU B O 1
ATOM 953 N N . GLY B 1 18 ? 5.793 -15.289 -2.07 1 81.19 18 GLY B N 1
ATOM 954 C CA . GLY B 1 18 ? 7.035 -14.805 -1.485 1 81.19 18 GLY B CA 1
ATOM 955 C C . GLY B 1 18 ? 7.008 -13.328 -1.163 1 81.19 18 GLY B C 1
ATOM 956 O O . GLY B 1 18 ? 6.332 -12.547 -1.844 1 81.19 18 GLY B O 1
ATOM 957 N N . ALA B 1 19 ? 7.656 -12.891 -0.088 1 82.31 19 ALA B N 1
ATOM 958 C CA . ALA B 1 19 ? 7.734 -11.492 0.327 1 82.31 19 ALA B CA 1
ATOM 959 C C . ALA B 1 19 ? 8.195 -10.602 -0.826 1 82.31 19 ALA B C 1
ATOM 961 O O . ALA B 1 19 ? 7.746 -9.461 -0.95 1 82.31 19 ALA B O 1
ATOM 962 N N . GLY B 1 20 ? 9.008 -11.219 -1.676 1 86.25 20 GLY B N 1
ATOM 963 C CA . GLY B 1 20 ? 9.492 -10.461 -2.818 1 86.25 20 GLY B CA 1
ATOM 964 C C . GLY B 1 20 ? 8.414 -10.172 -3.846 1 86.25 20 GLY B C 1
ATOM 965 O O . GLY B 1 20 ? 8.516 -9.203 -4.605 1 86.25 20 GLY B O 1
ATOM 966 N N . ASP B 1 21 ? 7.414 -10.945 -3.811 1 90.75 21 ASP B N 1
ATOM 967 C CA . ASP B 1 21 ? 6.363 -10.844 -4.82 1 90.75 21 ASP B CA 1
ATOM 968 C C . ASP B 1 21 ? 5.328 -9.797 -4.434 1 90.75 21 ASP B C 1
ATOM 970 O O . ASP B 1 21 ? 4.457 -9.445 -5.234 1 90.75 21 ASP B O 1
ATOM 974 N N . VAL B 1 22 ? 5.52 -9.312 -3.227 1 95.62 22 VAL B N 1
ATOM 975 C CA . VAL B 1 22 ? 4.496 -8.414 -2.709 1 95.62 22 VAL B CA 1
ATOM 976 C C . VAL B 1 22 ? 4.918 -6.961 -2.943 1 95.62 22 VAL B C 1
ATOM 978 O O . VAL B 1 22 ? 6.086 -6.609 -2.758 1 95.62 22 VAL B O 1
ATOM 981 N N . ALA B 1 23 ? 3.992 -6.168 -3.379 1 97.62 23 ALA B N 1
ATOM 982 C CA . ALA B 1 23 ? 4.25 -4.754 -3.629 1 97.62 23 ALA B CA 1
ATOM 983 C C . ALA B 1 23 ? 4.598 -4.023 -2.334 1 97.62 23 ALA B C 1
ATOM 985 O O . ALA B 1 23 ? 4.234 -4.469 -1.244 1 97.62 23 ALA B O 1
ATOM 986 N N . LYS B 1 24 ? 5.348 -3.039 -2.428 1 97.94 24 LYS B N 1
ATOM 987 C CA . LYS B 1 24 ? 5.754 -2.236 -1.278 1 97.94 24 LYS B CA 1
ATOM 988 C C . LYS B 1 24 ? 5.32 -0.783 -1.439 1 97.94 24 LYS B C 1
ATOM 990 O O . LYS B 1 24 ? 5.211 -0.282 -2.561 1 97.94 24 LYS B O 1
ATOM 995 N N . PHE B 1 25 ? 5.078 -0.119 -0.358 1 98.19 25 PHE B N 1
ATOM 996 C CA . PHE B 1 25 ? 4.742 1.299 -0.401 1 98.19 25 PHE B CA 1
ATOM 997 C C . PHE B 1 25 ? 5.988 2.145 -0.629 1 98.19 25 PHE B C 1
ATOM 999 O O . PHE B 1 25 ? 7.043 1.874 -0.052 1 98.19 25 PHE B O 1
ATOM 1006 N N . CYS B 1 26 ? 5.816 3.115 -1.423 1 98.5 26 CYS B N 1
ATOM 1007 C CA . CYS B 1 26 ? 6.812 4.152 -1.664 1 98.5 26 CYS B CA 1
ATOM 1008 C C . CYS B 1 26 ? 6.18 5.539 -1.623 1 98.5 26 CYS B C 1
ATOM 1010 O O . CYS B 1 26 ? 4.988 5.688 -1.895 1 98.5 26 CYS B O 1
ATOM 1012 N N . CYS B 1 27 ? 7.012 6.492 -1.254 1 98.31 27 CYS B N 1
ATOM 1013 C CA . CYS B 1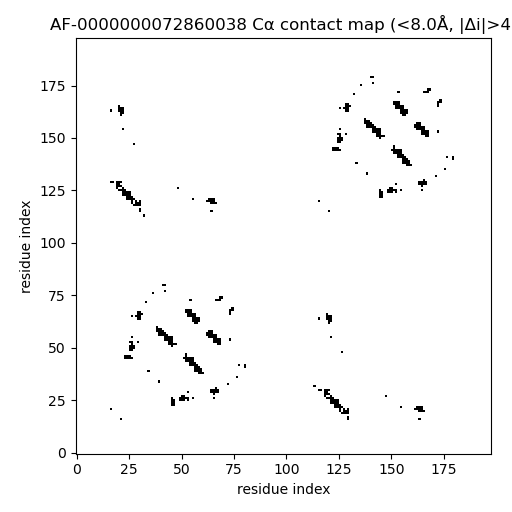 27 ? 6.586 7.887 -1.231 1 98.31 27 CYS B CA 1
ATOM 1014 C C . CYS B 1 27 ? 7.309 8.695 -2.303 1 98.31 27 CYS B C 1
ATOM 1016 O O . CYS B 1 27 ? 8.523 8.578 -2.459 1 98.31 27 CYS B O 1
ATOM 1018 N N . PHE B 1 28 ? 6.578 9.578 -2.955 1 97.19 28 PHE B N 1
ATOM 1019 C CA . PHE B 1 28 ? 7.176 10.438 -3.973 1 97.19 28 PHE B CA 1
ATOM 1020 C C . PHE B 1 28 ? 7.078 11.906 -3.572 1 97.19 28 PHE B C 1
ATOM 1022 O O . PHE B 1 28 ? 7.738 12.758 -4.164 1 97.19 28 PHE B O 1
ATOM 1029 N N . GLN B 1 29 ? 6.156 12.055 -2.619 1 95.75 29 GLN B N 1
ATOM 1030 C CA . GLN B 1 29 ? 6.035 13.352 -1.956 1 95.75 29 GLN B CA 1
ATOM 1031 C C . GLN B 1 29 ? 5.738 13.18 -0.469 1 95.75 29 GLN B C 1
ATOM 1033 O O . GLN B 1 29 ? 5.395 12.086 -0.021 1 95.75 29 GLN B O 1
ATOM 1038 N N . TYR B 1 30 ? 5.961 14.305 0.219 1 95.19 30 TYR B N 1
ATOM 1039 C CA . TYR B 1 30 ? 5.676 14.281 1.649 1 95.19 30 TYR B CA 1
ATOM 1040 C C . TYR B 1 30 ? 4.492 15.18 1.98 1 95.19 30 TYR B C 1
ATOM 1042 O O . TYR B 1 30 ? 4.352 16.266 1.418 1 95.19 30 TYR B O 1
ATOM 1050 N N . GLY B 1 31 ? 3.766 14.648 2.863 1 92.12 31 GLY B N 1
ATOM 1051 C CA . GLY B 1 31 ? 2.746 15.539 3.402 1 92.12 31 GLY B CA 1
ATOM 1052 C C . GLY B 1 31 ? 3.322 16.75 4.094 1 92.12 31 GLY B C 1
ATOM 1053 O O . GLY B 1 31 ? 4.332 16.656 4.793 1 92.12 31 GLY B O 1
ATOM 1054 N N . GLN B 1 32 ? 2.648 17.859 4 1 88.44 32 GLN B N 1
ATOM 1055 C CA . GLN B 1 32 ? 3.199 19.094 4.523 1 88.44 32 GLN B CA 1
ATOM 1056 C C . GLN B 1 32 ? 2.605 19.438 5.891 1 88.44 32 GLN B C 1
ATOM 1058 O O . GLN B 1 32 ? 3.135 20.281 6.613 1 88.44 32 GLN B O 1
ATOM 1063 N N . LYS B 1 33 ? 1.558 18.828 6.254 1 90.69 33 LYS B N 1
ATOM 1064 C CA . LYS B 1 33 ? 0.905 19.125 7.527 1 90.69 33 LYS B CA 1
ATOM 1065 C C . LYS B 1 33 ? 1.144 18 8.539 1 90.69 33 LYS B C 1
ATOM 1067 O O . LYS B 1 33 ? 1.337 16.844 8.156 1 90.69 33 LYS B O 1
ATOM 1072 N N . ILE B 1 34 ? 1.111 18.469 9.781 1 94.38 34 ILE B N 1
ATOM 1073 C CA . ILE B 1 34 ? 1.188 17.5 10.875 1 94.38 34 ILE B CA 1
ATOM 1074 C C . ILE B 1 34 ? -0.101 16.688 10.93 1 94.38 34 ILE B C 1
ATOM 1076 O O . ILE B 1 34 ? -1.199 17.234 10.828 1 94.38 34 ILE B O 1
ATOM 1080 N N . LEU B 1 35 ? -0.001 15.359 11.062 1 95 35 LEU B N 1
ATOM 1081 C CA . LEU B 1 35 ? -1.156 14.484 11.25 1 95 35 LEU B CA 1
ATOM 1082 C C . LEU B 1 35 ? -1.611 14.492 12.703 1 95 35 LEU B C 1
ATOM 1084 O O . LEU B 1 35 ? -0.823 14.203 13.602 1 95 35 LEU B O 1
ATOM 1088 N N . PRO B 1 36 ? -2.852 14.875 12.812 1 96.25 36 PRO B N 1
ATOM 1089 C CA . PRO B 1 36 ? -3.305 14.789 14.203 1 96.25 36 PRO B CA 1
ATOM 1090 C C . PRO B 1 36 ? -3.072 13.414 14.82 1 96.25 36 PRO B C 1
ATOM 1092 O O . PRO B 1 36 ? -3.387 12.398 14.195 1 96.25 36 PRO B O 1
ATOM 1095 N N . TRP B 1 37 ? -2.611 13.422 16.016 1 96.62 37 TRP B N 1
ATOM 1096 C CA . TRP B 1 37 ? -2.273 12.18 16.703 1 96.62 37 TRP B CA 1
ATOM 1097 C C . TRP B 1 37 ? -3.484 11.258 16.781 1 96.62 37 TRP B C 1
ATOM 1099 O O . TRP B 1 37 ? -3.359 10.039 16.625 1 96.62 37 TRP B O 1
ATOM 1109 N N . ARG B 1 38 ? -4.594 11.742 16.938 1 96.75 38 ARG B N 1
ATOM 1110 C CA . ARG B 1 38 ? -5.809 10.961 17.125 1 96.75 38 ARG B CA 1
ATOM 1111 C C . ARG B 1 38 ? -6.168 10.188 15.867 1 96.75 38 ARG B C 1
ATOM 1113 O O . ARG B 1 38 ? -6.957 9.234 15.914 1 96.75 38 ARG B O 1
ATOM 1120 N N . TRP B 1 39 ? -5.617 10.578 14.734 1 96.69 39 TRP B N 1
ATOM 1121 C CA . TRP B 1 39 ? -5.91 9.93 13.461 1 96.69 39 TRP B CA 1
ATOM 1122 C C . TRP B 1 39 ? -4.934 8.789 13.195 1 96.69 39 TRP B C 1
ATOM 1124 O O . TRP B 1 39 ? -5.18 7.945 12.328 1 96.69 39 TRP B O 1
ATOM 1134 N N . VAL B 1 40 ? -3.826 8.852 13.922 1 97.75 40 VAL B N 1
ATOM 1135 C CA . VAL B 1 40 ? -2.711 7.98 13.555 1 97.75 40 VAL B CA 1
ATOM 1136 C C . VAL B 1 40 ? -2.881 6.613 14.219 1 97.75 40 VAL B C 1
ATOM 1138 O O . VAL B 1 40 ? -3.113 6.527 15.43 1 97.75 40 VAL B O 1
ATOM 1141 N N . SER B 1 41 ? -2.713 5.582 13.43 1 97.75 41 SER B N 1
ATOM 1142 C CA . SER B 1 41 ? -2.863 4.223 13.938 1 97.75 41 SER B CA 1
ATOM 1143 C C . SER B 1 41 ? -1.512 3.531 14.078 1 97.75 41 SER B C 1
ATOM 1145 O O . SER B 1 41 ? -1.201 2.967 15.125 1 97.75 41 SER B O 1
ATOM 1147 N N . THR B 1 42 ? -0.715 3.467 13.055 1 97.94 42 THR B N 1
ATOM 1148 C CA . THR B 1 42 ? 0.599 2.834 13.047 1 97.94 42 THR B CA 1
ATOM 1149 C C . THR B 1 42 ? 1.518 3.502 12.031 1 97.94 42 THR B C 1
ATOM 1151 O O . THR B 1 42 ? 1.201 4.574 11.508 1 97.94 42 THR B O 1
ATOM 1154 N N . TYR B 1 43 ? 2.672 2.826 11.805 1 98.19 43 TYR B N 1
ATOM 1155 C CA . TYR B 1 43 ? 3.639 3.371 10.859 1 98.19 43 TYR B CA 1
ATOM 1156 C C . TYR B 1 43 ? 4.484 2.262 10.242 1 98.19 43 TYR B C 1
ATOM 1158 O O . TYR B 1 43 ? 4.496 1.133 10.742 1 98.19 43 TYR B O 1
ATOM 1166 N N . GLU B 1 44 ? 5.141 2.648 9.172 1 98.19 44 GLU B N 1
ATOM 1167 C CA . GLU B 1 44 ? 6.195 1.853 8.555 1 98.19 44 GLU B CA 1
ATOM 1168 C C . GLU B 1 44 ? 7.164 2.734 7.773 1 98.19 44 GLU B C 1
ATOM 1170 O O . GLU B 1 44 ? 6.824 3.855 7.391 1 98.19 44 GLU B O 1
ATOM 1175 N N . PHE B 1 45 ? 8.336 2.193 7.582 1 98.06 45 PHE B N 1
ATOM 1176 C CA . PHE B 1 45 ? 9.297 2.898 6.746 1 98.06 45 PHE B CA 1
ATOM 1177 C C . PHE B 1 45 ? 9.242 2.395 5.309 1 98.06 45 PHE B C 1
ATOM 1179 O O . PHE B 1 45 ? 8.922 1.228 5.066 1 98.06 45 PHE B O 1
ATOM 1186 N N . THR B 1 46 ? 9.594 3.305 4.34 1 98.12 46 THR B N 1
ATOM 1187 C CA . THR B 1 46 ? 9.727 2.889 2.947 1 98.12 46 THR B CA 1
ATOM 1188 C C . THR B 1 46 ? 10.922 1.953 2.775 1 98.12 46 THR B C 1
ATOM 1190 O O . THR B 1 46 ? 11.859 1.983 3.572 1 98.12 46 THR B O 1
ATOM 1193 N N . GLN B 1 47 ? 10.734 1.107 1.705 1 96.94 47 GLN B N 1
ATOM 1194 C CA . GLN B 1 47 ? 11.844 0.225 1.362 1 96.94 47 GLN B CA 1
ATOM 1195 C C . GLN B 1 47 ? 13.062 1.024 0.898 1 96.94 47 GLN B C 1
ATOM 1197 O O . GLN B 1 47 ? 12.922 2.123 0.358 1 96.94 47 GLN B O 1
ATOM 1202 N N . ASN B 1 48 ? 14.203 0.371 1.104 1 96.88 48 ASN B N 1
ATOM 1203 C CA . ASN B 1 48 ? 15.453 1.01 0.705 1 96.88 48 ASN B CA 1
ATOM 1204 C C . ASN B 1 48 ? 15.5 1.264 -0.799 1 96.88 48 ASN B C 1
ATOM 1206 O O . ASN B 1 48 ? 16.203 2.168 -1.26 1 96.88 48 ASN B O 1
ATOM 1210 N N . SER B 1 49 ? 14.82 0.493 -1.521 1 95.94 49 SER B N 1
ATOM 1211 C CA . SER B 1 49 ? 14.844 0.58 -2.977 1 95.94 49 SER B CA 1
ATOM 1212 C C . SER B 1 49 ? 14.008 1.75 -3.475 1 95.94 49 SER B C 1
ATOM 1214 O O . SER B 1 49 ? 14.094 2.135 -4.645 1 95.94 49 SER B O 1
ATOM 1216 N N . CYS B 1 50 ? 13.312 2.326 -2.598 1 97.88 50 CYS B N 1
ATOM 1217 C CA . CYS B 1 50 ? 12.477 3.449 -3.008 1 97.88 50 CYS B CA 1
ATOM 1218 C C . CYS B 1 50 ? 13.32 4.684 -3.299 1 97.88 50 CYS B C 1
ATOM 1220 O O . CYS B 1 50 ? 14.398 4.852 -2.723 1 97.88 50 CYS B O 1
ATOM 1222 N N . SER B 1 51 ? 12.781 5.574 -4.16 1 95.75 51 SER B N 1
ATOM 1223 C CA . SER B 1 51 ? 13.5 6.777 -4.562 1 95.75 51 SER B CA 1
ATOM 1224 C C . SER B 1 51 ? 13.688 7.73 -3.383 1 95.75 51 SER B C 1
ATOM 1226 O O . SER B 1 51 ? 14.68 8.453 -3.318 1 95.75 51 SER B O 1
ATOM 1228 N N . GLN B 1 52 ? 12.586 7.719 -2.477 1 96.25 52 GLN B N 1
ATOM 1229 C CA . GLN B 1 52 ? 12.648 8.594 -1.312 1 96.25 52 GLN B CA 1
ATOM 1230 C C . GLN B 1 52 ? 12.398 7.812 -0.025 1 96.25 52 GLN B C 1
ATOM 1232 O O . GLN B 1 52 ? 11.414 7.066 0.074 1 96.25 52 GLN B O 1
ATOM 1237 N N . GLN B 1 53 ? 13.281 8.016 0.9 1 97.81 53 GLN B N 1
ATOM 1238 C CA . GLN B 1 53 ? 13.016 7.477 2.23 1 97.81 53 GLN B CA 1
ATOM 1239 C C . GLN B 1 53 ? 11.945 8.289 2.951 1 97.81 53 GLN B C 1
ATOM 1241 O O . GLN B 1 53 ? 11.945 9.523 2.889 1 97.81 53 GLN B O 1
ATOM 1246 N N . ALA B 1 54 ? 11.086 7.543 3.623 1 98.75 54 ALA B N 1
ATOM 1247 C CA . ALA B 1 54 ? 9.953 8.195 4.277 1 98.75 54 ALA B CA 1
ATOM 1248 C C . ALA B 1 54 ? 9.391 7.336 5.402 1 98.75 54 ALA B C 1
ATOM 1250 O O . ALA B 1 54 ? 9.727 6.152 5.512 1 98.75 54 ALA B O 1
ATOM 1251 N N . VAL B 1 55 ? 8.664 8.016 6.203 1 98.69 55 VAL B N 1
ATOM 1252 C CA . VAL B 1 55 ? 7.773 7.332 7.133 1 98.69 55 VAL B CA 1
ATOM 1253 C C . VAL B 1 55 ? 6.348 7.355 6.59 1 98.69 55 VAL B C 1
ATOM 1255 O O . VAL B 1 55 ? 5.871 8.391 6.117 1 98.69 55 VAL B O 1
ATOM 1258 N N . ILE B 1 56 ? 5.758 6.262 6.598 1 98.75 56 ILE B N 1
ATOM 1259 C CA . ILE B 1 56 ? 4.363 6.148 6.18 1 98.75 56 ILE B CA 1
ATOM 1260 C C . ILE B 1 56 ? 3.477 5.914 7.402 1 98.75 56 ILE B C 1
ATOM 1262 O O . ILE B 1 56 ? 3.57 4.871 8.055 1 98.75 56 ILE B O 1
ATOM 1266 N N . PHE B 1 57 ? 2.666 6.887 7.684 1 98.5 57 PHE B N 1
ATOM 1267 C CA . PHE B 1 57 ? 1.68 6.719 8.75 1 98.5 57 PHE B CA 1
ATOM 1268 C C . PHE B 1 57 ? 0.372 6.168 8.188 1 98.5 57 PHE B C 1
ATOM 1270 O O . PHE B 1 57 ? -0.116 6.637 7.16 1 98.5 57 PHE B O 1
ATOM 1277 N N . THR B 1 58 ? -0.124 5.227 8.883 1 97.75 58 THR B N 1
ATOM 1278 C CA . THR B 1 58 ? -1.462 4.73 8.57 1 97.75 58 THR B CA 1
ATOM 1279 C C . THR B 1 58 ? -2.5 5.375 9.484 1 97.75 58 THR B C 1
ATOM 1281 O O . THR B 1 58 ? -2.363 5.348 10.711 1 97.75 58 THR B O 1
ATOM 1284 N N . THR B 1 59 ? -3.506 5.914 8.836 1 96.75 59 THR B N 1
ATOM 1285 C CA . THR B 1 59 ? -4.566 6.516 9.633 1 96.75 59 THR B CA 1
ATOM 1286 C C . THR B 1 59 ? -5.578 5.461 10.078 1 96.75 59 THR B C 1
ATOM 1288 O O . THR B 1 59 ? -5.582 4.344 9.555 1 96.75 59 THR B O 1
ATOM 1291 N N . LYS B 1 60 ? -6.391 5.844 11.016 1 96.75 60 LYS B N 1
ATOM 1292 C CA . LYS B 1 60 ? -7.449 4.945 11.477 1 96.75 60 LYS B CA 1
ATOM 1293 C C . LYS B 1 60 ? -8.391 4.578 10.328 1 96.75 60 LYS B C 1
ATOM 1295 O O . LYS B 1 60 ? -8.984 3.49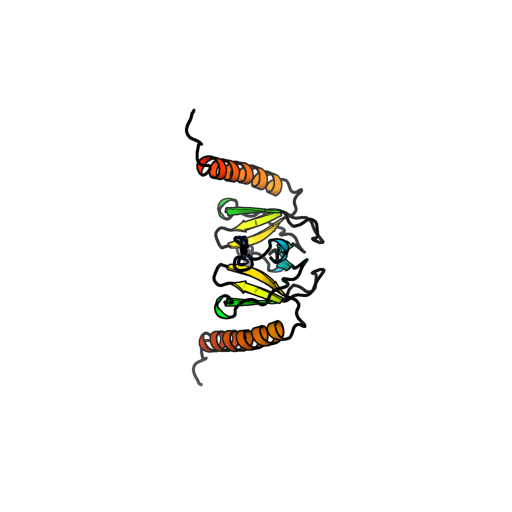8 10.336 1 96.75 60 LYS B O 1
ATOM 1300 N N . ARG B 1 61 ? -8.422 5.371 9.336 1 94 61 ARG B N 1
ATOM 1301 C CA . ARG B 1 61 ? -9.258 5.129 8.172 1 94 61 ARG B CA 1
ATOM 1302 C C . ARG B 1 61 ? -8.516 4.316 7.117 1 94 61 ARG B C 1
ATOM 1304 O O . ARG B 1 61 ? -9.047 4.039 6.039 1 94 61 ARG B O 1
ATOM 1311 N N . GLY B 1 62 ? -7.242 4.031 7.266 1 94.56 62 GLY B N 1
ATOM 1312 C CA . GLY B 1 62 ? -6.5 3.123 6.406 1 94.56 62 GLY B CA 1
ATOM 1313 C C . GLY B 1 62 ? -5.637 3.842 5.383 1 94.56 62 GLY B C 1
ATOM 1314 O O . GLY B 1 62 ? -5.023 3.205 4.523 1 94.56 62 GLY B O 1
ATOM 1315 N N . GLN B 1 63 ? -5.668 5.195 5.527 1 94.69 63 GLN B N 1
ATOM 1316 C CA . GLN B 1 63 ? -4.871 5.965 4.574 1 94.69 63 GLN B CA 1
ATOM 1317 C C . GLN B 1 63 ? -3.387 5.891 4.914 1 94.69 63 GLN B C 1
ATOM 1319 O O . GLN B 1 63 ? -3.01 5.93 6.086 1 94.69 63 GLN B O 1
ATOM 1324 N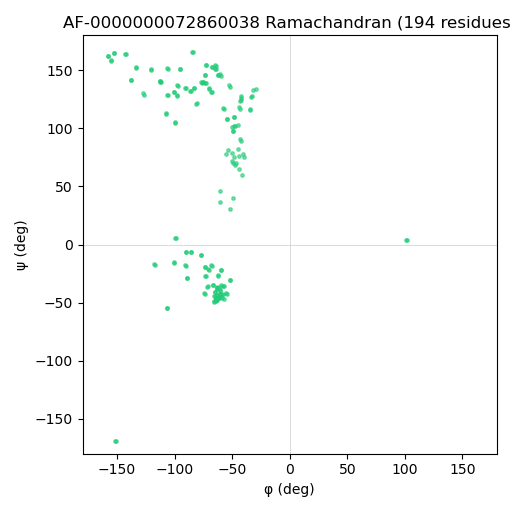 N . LYS B 1 64 ? -2.566 5.773 3.924 1 97.69 64 LYS B N 1
ATOM 1325 C CA . LYS B 1 64 ? -1.113 5.727 4.059 1 97.69 64 LYS B CA 1
ATOM 1326 C C . LYS B 1 64 ? -0.485 7.082 3.756 1 97.69 64 LYS B C 1
ATOM 1328 O O . LYS B 1 64 ? -0.284 7.434 2.59 1 97.69 64 LYS B O 1
ATOM 1333 N N . VAL B 1 65 ? -0.069 7.77 4.758 1 97.75 65 VAL B N 1
ATOM 1334 C CA . VAL B 1 65 ? 0.361 9.156 4.602 1 97.75 65 VAL B CA 1
ATOM 1335 C C . VAL B 1 65 ? 1.884 9.234 4.68 1 97.75 65 VAL B C 1
ATOM 1337 O O . VAL B 1 65 ? 2.484 8.789 5.664 1 97.75 65 VAL B O 1
ATOM 1340 N N . CYS B 1 66 ? 2.408 9.867 3.691 1 98.44 66 CYS B N 1
ATOM 1341 C CA . CYS B 1 66 ? 3.857 10.016 3.609 1 98.44 66 CYS B CA 1
ATOM 1342 C C . CYS B 1 66 ? 4.336 11.188 4.457 1 98.44 66 CYS B C 1
ATOM 1344 O O . CYS B 1 66 ? 3.814 12.305 4.336 1 98.44 66 CYS B O 1
ATOM 1346 N N . ALA B 1 67 ? 5.395 10.961 5.219 1 98.31 67 ALA B N 1
ATOM 1347 C CA . ALA B 1 67 ? 5.953 12 6.078 1 98.31 67 ALA B CA 1
ATOM 1348 C C . ALA B 1 67 ? 7.477 12 6.016 1 98.31 67 ALA B C 1
ATOM 1350 O O . ALA B 1 67 ? 8.102 10.945 5.969 1 98.31 67 ALA B O 1
ATOM 1351 N N . LYS B 1 68 ? 8.031 13.156 6.031 1 97.94 68 LYS B N 1
ATOM 1352 C CA . LYS B 1 68 ? 9.484 13.297 6.031 1 97.94 68 LYS B CA 1
ATOM 1353 C C . LYS B 1 68 ? 10.086 12.797 7.344 1 97.94 68 LYS B C 1
ATOM 1355 O O . LYS B 1 68 ? 9.727 13.281 8.422 1 97.94 68 LYS B O 1
ATOM 1360 N N . PRO B 1 69 ? 11.117 11.953 7.238 1 98.06 69 PRO B N 1
ATOM 1361 C CA . PRO B 1 69 ? 11.539 11.227 8.43 1 98.06 69 PRO B CA 1
ATOM 1362 C C . PRO B 1 69 ? 12.273 12.109 9.438 1 98.06 69 PRO B C 1
ATOM 1364 O O . PRO B 1 69 ? 12.367 11.766 10.617 1 98.06 69 PRO B O 1
ATOM 1367 N N . ASN B 1 70 ? 12.781 13.211 9.031 1 97.62 70 ASN B N 1
ATOM 1368 C CA . ASN B 1 70 ? 13.641 13.984 9.922 1 97.62 70 ASN B CA 1
ATOM 1369 C C . ASN B 1 70 ? 12.875 15.133 10.586 1 97.62 70 ASN B C 1
ATOM 1371 O O . ASN B 1 70 ? 13.477 15.977 11.242 1 97.62 70 ASN B O 1
ATOM 1375 N N . LYS B 1 71 ? 11.625 15.203 10.391 1 97.81 71 LYS B N 1
ATOM 1376 C CA . LYS B 1 71 ? 10.805 16.172 11.109 1 97.81 71 LYS B CA 1
ATOM 1377 C C . LYS B 1 71 ? 10.617 15.75 12.57 1 97.81 71 LYS B C 1
ATOM 1379 O O . LYS B 1 71 ? 10.422 14.57 12.852 1 97.81 71 LYS B O 1
ATOM 1384 N N . THR B 1 72 ? 10.562 16.734 13.398 1 97.62 72 THR B N 1
ATOM 1385 C CA . THR B 1 72 ? 10.508 16.469 14.836 1 97.62 72 THR B CA 1
ATOM 1386 C C . THR B 1 72 ? 9.227 15.734 15.203 1 97.62 72 THR B C 1
ATOM 1388 O O . THR B 1 72 ? 9.258 14.75 15.945 1 97.62 72 THR B O 1
ATOM 1391 N N . TRP B 1 73 ? 8.18 16.219 14.711 1 97.69 73 TRP B N 1
ATOM 1392 C CA . TRP B 1 73 ? 6.926 15.57 15.086 1 97.69 73 TRP B CA 1
ATOM 1393 C C . TRP B 1 73 ? 6.887 14.133 14.586 1 97.69 73 TRP B C 1
ATOM 1395 O O . TRP B 1 73 ? 6.297 13.258 15.227 1 97.69 73 TRP B O 1
ATOM 1405 N N . VAL B 1 74 ? 7.438 13.867 13.398 1 98.5 74 VAL B N 1
ATOM 1406 C CA . VAL B 1 74 ? 7.48 12.523 12.836 1 98.5 74 VAL B CA 1
ATOM 1407 C C . VAL B 1 74 ? 8.289 11.609 13.75 1 98.5 74 VAL B C 1
ATOM 1409 O O . VAL B 1 74 ? 7.855 10.5 14.078 1 98.5 74 VAL B O 1
ATOM 1412 N N . GLN B 1 75 ? 9.406 12.102 14.164 1 98.44 75 GLN B N 1
ATOM 1413 C CA . GLN B 1 75 ? 10.266 11.312 15.047 1 98.44 75 GLN B CA 1
ATOM 1414 C C . GLN B 1 75 ? 9.562 11.016 16.375 1 98.44 75 GLN B C 1
ATOM 1416 O O . GLN B 1 75 ? 9.68 9.914 16.906 1 98.44 75 GLN B O 1
ATOM 1421 N N . ARG B 1 76 ? 8.844 11.953 16.844 1 98 76 ARG B N 1
ATOM 1422 C CA . ARG B 1 76 ? 8.10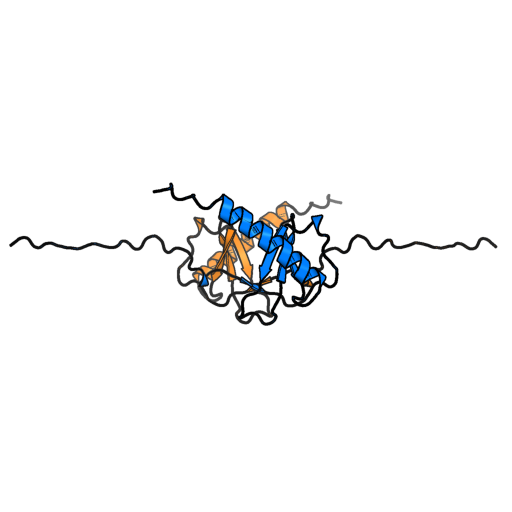2 11.75 18.078 1 98 76 ARG B CA 1
ATOM 1423 C C . ARG B 1 76 ? 7.02 10.688 17.906 1 98 76 ARG B C 1
ATOM 1425 O O . ARG B 1 76 ? 6.902 9.773 18.719 1 98 76 ARG B O 1
ATOM 1432 N N . TYR B 1 77 ? 6.281 10.859 16.875 1 98.38 77 TYR B N 1
ATOM 1433 C CA . TYR B 1 77 ? 5.23 9.883 16.594 1 98.38 77 TYR B CA 1
ATOM 1434 C C . TYR B 1 77 ? 5.812 8.477 16.453 1 98.38 77 TYR B C 1
ATOM 1436 O O . TYR B 1 77 ? 5.273 7.52 17.016 1 98.38 77 TYR B O 1
ATOM 1444 N N . VAL B 1 78 ? 6.914 8.312 15.672 1 98.69 78 VAL B N 1
ATOM 1445 C CA . VAL B 1 78 ? 7.547 7.016 15.445 1 98.69 78 VAL B CA 1
ATOM 1446 C C . VAL B 1 78 ? 7.965 6.406 16.781 1 98.69 78 VAL B C 1
ATOM 1448 O O . VAL B 1 78 ? 7.742 5.215 17.031 1 98.69 78 VAL B O 1
ATOM 1451 N N . SER B 1 79 ? 8.484 7.215 17.562 1 98.12 79 SER B N 1
ATOM 1452 C CA . SER B 1 79 ? 8.93 6.727 18.875 1 98.12 79 SER B CA 1
ATOM 1453 C C . SER B 1 79 ? 7.754 6.207 19.688 1 98.12 79 SER B C 1
ATOM 1455 O O . SER B 1 79 ? 7.836 5.133 20.297 1 98.12 79 SER B O 1
ATOM 1457 N N . LEU B 1 80 ? 6.707 6.895 19.75 1 97.69 80 LEU B N 1
ATOM 1458 C CA . LEU B 1 80 ? 5.527 6.52 20.531 1 97.69 80 LEU B CA 1
ATOM 1459 C C . LEU B 1 80 ? 4.898 5.242 19.984 1 97.69 80 LEU B C 1
ATOM 1461 O O . LEU B 1 80 ? 4.543 4.344 20.734 1 97.69 80 LEU B O 1
ATOM 1465 N N . LEU B 1 81 ? 4.848 5.156 18.734 1 98.12 81 LEU B N 1
ATOM 1466 C CA . LEU B 1 81 ? 4.223 4.004 18.094 1 98.12 81 LEU B CA 1
ATOM 1467 C C . LEU B 1 81 ? 5.105 2.768 18.219 1 98.12 81 LEU B C 1
ATOM 1469 O O . LEU B 1 81 ? 4.605 1.647 18.344 1 98.12 81 LEU B O 1
ATOM 1473 N N . ARG B 1 82 ? 6.332 2.957 18.016 1 96.88 82 ARG B N 1
ATOM 1474 C CA . ARG B 1 82 ? 7.277 1.857 18.172 1 96.88 82 ARG B CA 1
ATOM 1475 C C . ARG B 1 82 ? 7.164 1.217 19.547 1 96.88 82 ARG B C 1
ATOM 1477 O O . ARG B 1 82 ? 7.191 -0.009 19.672 1 96.88 82 ARG B O 1
ATOM 1484 N N . ALA B 1 83 ? 7.031 2.051 20.562 1 95.81 83 ALA B N 1
ATOM 1485 C CA . ALA B 1 83 ? 6.848 1.562 21.922 1 95.81 83 ALA B CA 1
ATOM 1486 C C . ALA B 1 83 ? 5.547 0.774 22.062 1 95.81 83 ALA B C 1
ATOM 1488 O O . ALA B 1 83 ? 5.52 -0.288 22.688 1 95.81 83 ALA B O 1
ATOM 1489 N N . GLN B 1 84 ? 4.504 1.217 21.531 1 94.06 84 GLN B N 1
ATOM 1490 C CA . GLN B 1 84 ? 3.201 0.56 21.562 1 94.06 84 GLN B CA 1
ATOM 1491 C C . GLN B 1 84 ? 3.242 -0.776 20.828 1 94.06 84 GLN B C 1
ATOM 1493 O O . GLN B 1 84 ? 2.695 -1.771 21.297 1 94.06 84 GLN B O 1
ATOM 1498 N N . GLN B 1 85 ? 3.859 -0.781 19.609 1 91.94 85 GLN B N 1
ATOM 1499 C CA . GLN B 1 85 ? 3.984 -1.997 18.812 1 91.94 85 GLN B CA 1
ATOM 1500 C C . GLN B 1 85 ? 4.785 -3.062 19.562 1 91.94 85 GLN B C 1
ATOM 1502 O O . GLN B 1 85 ? 4.438 -4.246 19.516 1 91.94 85 GLN B O 1
ATOM 1507 N N . GLN B 1 86 ? 5.762 -2.621 20.188 1 91.62 86 GLN B N 1
ATOM 1508 C CA . GLN B 1 86 ? 6.59 -3.533 20.969 1 91.62 86 GLN B CA 1
ATOM 1509 C C . GLN B 1 86 ? 5.797 -4.145 22.125 1 91.62 86 GLN B C 1
ATOM 1511 O O . GLN B 1 86 ? 5.887 -5.348 22.375 1 91.62 86 GLN B O 1
ATOM 1516 N N . GLU B 1 87 ? 5.051 -3.395 22.828 1 92.31 87 GLU B N 1
ATOM 1517 C CA . GLU B 1 87 ? 4.215 -3.871 23.922 1 92.31 87 GLU B CA 1
ATOM 1518 C C . GLU B 1 87 ? 3.191 -4.891 23.422 1 92.31 87 GLU B C 1
ATOM 1520 O O . GLU B 1 87 ? 2.973 -5.918 24.078 1 92.31 87 GLU B O 1
ATOM 1525 N N . ARG B 1 88 ? 2.637 -4.605 22.359 1 89.69 88 ARG B N 1
ATOM 1526 C CA . ARG B 1 88 ? 1.648 -5.504 21.766 1 89.69 88 ARG B CA 1
ATOM 1527 C C . ARG B 1 88 ? 2.281 -6.844 21.391 1 89.69 88 ARG B C 1
ATOM 1529 O O . ARG B 1 88 ? 1.695 -7.898 21.641 1 89.69 88 ARG B O 1
ATOM 1536 N N . LEU B 1 89 ? 3.465 -6.742 20.688 1 88.69 89 LEU B N 1
ATOM 1537 C CA . LEU B 1 89 ? 4.184 -7.945 20.281 1 88.69 89 LEU B CA 1
ATOM 1538 C C . LEU B 1 89 ? 4.594 -8.773 21.5 1 88.69 89 LEU B C 1
ATOM 1540 O O . LEU B 1 89 ? 4.496 -10 21.484 1 88.69 89 LEU B O 1
ATOM 1544 N N . LEU B 1 90 ? 4.949 -8.102 22.562 1 89.38 90 LEU B N 1
ATOM 1545 C CA . LEU B 1 90 ? 5.363 -8.758 23.797 1 89.38 90 LEU B CA 1
ATOM 1546 C C . LEU B 1 90 ? 4.176 -9.414 24.484 1 89.38 90 LEU B C 1
ATOM 1548 O O . LEU B 1 90 ? 4.312 -10.5 25.062 1 89.38 90 LEU B O 1
ATOM 1552 N N . ASN B 1 91 ? 3.131 -8.805 24.391 1 88.62 91 ASN B N 1
ATOM 1553 C CA . ASN B 1 91 ? 1.932 -9.336 25.016 1 88.62 91 ASN B CA 1
ATOM 1554 C C . ASN B 1 91 ? 1.38 -10.539 24.25 1 88.62 91 ASN B C 1
ATOM 1556 O O . ASN B 1 91 ? 0.701 -11.391 24.828 1 88.62 91 ASN B O 1
ATOM 1560 N N . PHE B 1 92 ? 1.641 -10.633 22.922 1 84.75 92 PHE B N 1
ATOM 1561 C CA . PHE B 1 92 ? 1.147 -11.727 22.094 1 84.75 92 PHE B CA 1
ATOM 1562 C C . PHE B 1 92 ? 2.133 -12.891 22.094 1 84.75 92 PHE B C 1
ATOM 1564 O O . PHE B 1 92 ? 1.787 -14 21.688 1 84.75 92 PHE B O 1
ATOM 1571 N N . GLN B 1 93 ? 3.455 -12.688 22.266 1 74.69 93 GLN B N 1
ATOM 1572 C CA . GLN B 1 93 ? 4.414 -13.789 22.344 1 74.69 93 GLN B CA 1
ATOM 1573 C C . GLN B 1 93 ? 4.062 -14.75 23.469 1 74.69 93 GLN B C 1
ATOM 1575 O O . GLN B 1 93 ? 3.881 -14.328 24.625 1 74.69 93 GLN B O 1
ATOM 1580 N N . PRO B 1 94 ? 3.773 -15.961 22.922 1 66.69 94 PRO B N 1
ATOM 1581 C CA . PRO B 1 94 ? 3.494 -16.953 23.953 1 66.69 94 PRO B CA 1
ATOM 1582 C C . PRO B 1 94 ? 4.613 -17.062 24.984 1 66.69 94 PRO B C 1
ATOM 1584 O O . PRO B 1 94 ? 5.789 -17.156 24.625 1 66.69 94 PRO B O 1
ATOM 1587 N N . GLN B 1 95 ? 4.391 -16.578 26.203 1 61.16 95 GLN B N 1
ATOM 1588 C CA . GLN B 1 95 ? 5.328 -16.891 27.281 1 61.16 95 GLN B CA 1
ATOM 1589 C C . GLN B 1 95 ? 5.613 -18.391 27.328 1 61.16 95 GLN B C 1
ATOM 1591 O O . GLN B 1 95 ? 4.684 -19.203 27.359 1 61.16 95 GLN B O 1
ATOM 1596 N N . MET B 1 96 ? 6.734 -18.656 26.703 1 59.41 96 MET B N 1
ATOM 1597 C CA . MET B 1 96 ? 7.129 -20.047 26.953 1 59.41 96 MET B CA 1
ATOM 1598 C C . MET B 1 96 ? 6.961 -20.406 28.422 1 59.41 96 MET B C 1
ATOM 1600 O O . MET B 1 96 ? 7.293 -19.609 29.312 1 59.41 96 MET B O 1
A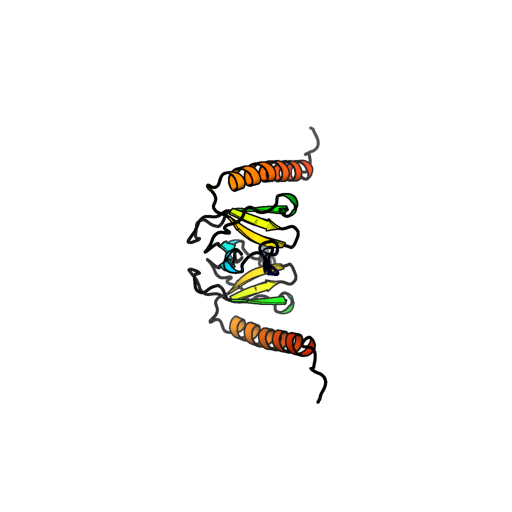TOM 1604 N N . PRO B 1 97 ? 6.141 -21.328 28.703 1 56.03 97 PRO B N 1
ATOM 1605 C CA . PRO B 1 97 ? 6.027 -21.781 30.094 1 56.03 97 PRO B CA 1
ATOM 1606 C C . PRO B 1 97 ? 7.387 -21.922 30.781 1 56.03 97 PRO B C 1
ATOM 1608 O O . PRO B 1 97 ? 8.398 -22.141 30.109 1 56.03 97 PRO B O 1
ATOM 1611 N N . GLY B 1 98 ? 7.582 -21.25 32 1 50.41 98 GLY B N 1
ATOM 1612 C CA . GLY B 1 98 ? 8.727 -21.531 32.844 1 50.41 98 GLY B CA 1
ATOM 1613 C C . GLY B 1 98 ? 9.234 -22.953 32.719 1 50.41 98 GLY B C 1
ATOM 1614 O O . GLY B 1 98 ? 8.445 -23.875 32.562 1 50.41 98 GLY B O 1
ATOM 1615 N N . SER B 1 99 ? 10.508 -23.094 32.594 1 42.78 99 SER B N 1
ATOM 1616 C CA . SER B 1 99 ? 10.945 -24.359 33.219 1 42.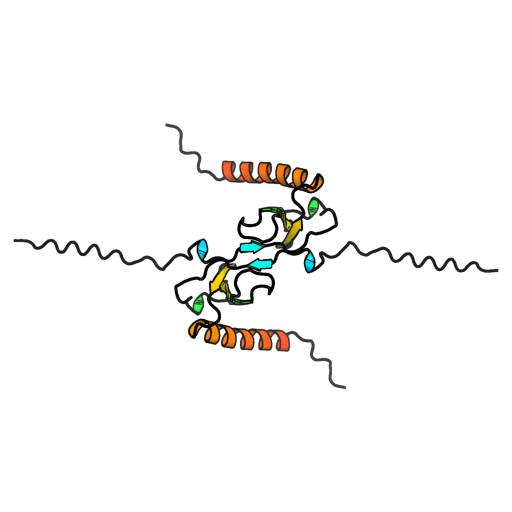78 9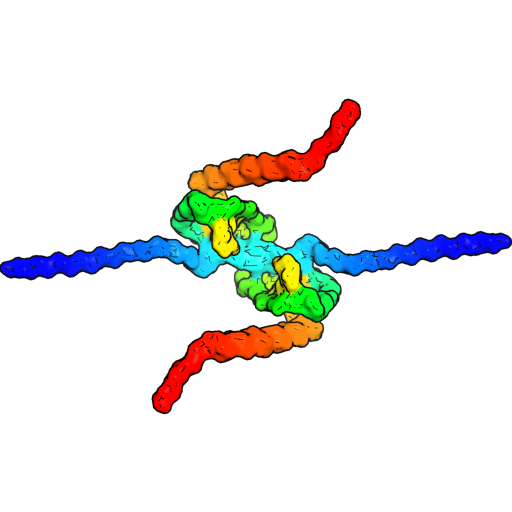9 SER B CA 1
ATOM 1617 C C . SER B 1 99 ? 10.578 -24.422 34.688 1 42.78 99 SER B C 1
ATOM 1619 O O . SER B 1 99 ? 10.578 -23.406 35.375 1 42.78 99 SER B O 1
#

Radius of gyration: 24.03 Å; Cα contacts (8 Å, |Δi|>4): 271; chains: 2; bounding box: 51×111×54 Å

Organism: Camelus dromedarius (NCBI:txid9838)